Protein AF-0000000079570919 (afdb_homodimer)

Solvent-accessible surface area (backbone atoms only — not comparable to full-atom values): 12410 Å² total; per-residue (Å²): 129,81,78,69,50,45,9,72,63,74,48,40,74,28,79,67,77,72,88,75,75,82,78,70,52,37,61,41,74,66,34,46,48,50,53,49,41,56,60,46,62,18,50,59,82,63,83,79,47,80,59,24,27,64,39,50,44,69,60,53,51,53,50,50,51,39,50,34,53,27,50,54,31,41,52,54,39,49,50,38,51,75,67,62,49,54,42,70,56,49,44,57,41,46,51,49,32,48,53,32,52,55,59,48,52,56,69,72,54,60,127,131,79,79,70,50,45,9,73,64,75,50,41,74,28,81,68,78,72,89,75,79,82,79,69,54,37,64,42,72,65,36,46,47,50,52,49,42,57,60,47,60,17,49,59,83,63,82,78,47,78,60,27,26,65,39,51,43,70,58,54,50,52,51,50,53,39,52,34,52,27,50,54,31,42,52,53,40,49,49,38,52,74,67,62,50,54,44,70,56,49,44,56,41,45,50,49,30,47,52,32,52,55,60,48,52,58,67,69,55,58,128

Organism: NCBI:txid1891644

Structure (mmCIF, N/CA/C/O backbone):
data_AF-0000000079570919-model_v1
#
loop_
_entity.id
_entity.type
_entity.pdbx_description
1 polymer 'Uncharacterized protein'
#
loop_
_atom_site.group_PDB
_atom_site.id
_atom_site.type_symbol
_atom_site.label_atom_id
_atom_site.label_alt_id
_atom_site.label_comp_id
_atom_site.label_asym_id
_atom_site.label_entity_id
_atom_site.label_seq_id
_atom_site.pdbx_PDB_ins_code
_atom_site.Cartn_x
_atom_site.Cartn_y
_atom_site.Cartn_z
_atom_site.occupancy
_atom_site.B_iso_or_equiv
_atom_site.auth_seq_id
_atom_site.auth_comp_id
_atom_site.auth_asym_id
_atom_site.auth_atom_id
_atom_site.pdbx_PDB_model_num
ATOM 1 N N . MET A 1 1 ? -23.625 -18.203 6.488 1 37.81 1 MET A N 1
ATOM 2 C CA . MET A 1 1 ? -22.391 -17.969 7.238 1 37.81 1 MET A CA 1
ATOM 3 C C . MET A 1 1 ? -22.109 -16.484 7.363 1 37.81 1 MET A C 1
ATOM 5 O O . MET A 1 1 ? -21.969 -15.781 6.359 1 37.81 1 MET A O 1
ATOM 9 N N . SER A 1 2 ? -22.562 -15.758 8.398 1 46.53 2 SER A N 1
ATOM 10 C CA . SER A 1 2 ? -22.484 -14.312 8.57 1 46.53 2 SER A CA 1
ATOM 11 C C . SER A 1 2 ? -21.047 -13.812 8.383 1 46.53 2 SER A C 1
ATOM 13 O O . SER A 1 2 ? -20.094 -14.477 8.781 1 46.53 2 SER A O 1
ATOM 15 N N . ALA A 1 3 ? -20.828 -13.078 7.48 1 53.97 3 ALA A N 1
ATOM 16 C CA . ALA A 1 3 ? -19.516 -12.531 7.145 1 53.97 3 ALA A CA 1
ATOM 17 C C . ALA A 1 3 ? -18.766 -12.078 8.398 1 53.97 3 ALA A C 1
ATOM 19 O O . ALA A 1 3 ? -19.344 -11.43 9.273 1 53.97 3 ALA A O 1
ATOM 20 N N . GLN A 1 4 ? -17.812 -12.789 8.977 1 56.66 4 GLN A N 1
ATOM 21 C CA . GLN A 1 4 ? -17.016 -12.469 10.156 1 56.66 4 GLN A CA 1
ATOM 22 C C . GLN A 1 4 ? -16.5 -11.031 10.102 1 56.66 4 GLN A C 1
ATOM 24 O O . GLN A 1 4 ? -15.914 -10.617 9.094 1 56.66 4 GLN A O 1
ATOM 29 N N . PRO A 1 5 ? -16.922 -10.18 10.945 1 64.69 5 PRO A N 1
ATOM 30 C CA . PRO A 1 5 ? -16.531 -8.766 10.898 1 64.69 5 PRO A CA 1
ATOM 31 C C . PRO A 1 5 ? -15.023 -8.57 10.898 1 64.69 5 PRO A C 1
ATOM 33 O O . PRO A 1 5 ? -14.289 -9.391 11.453 1 64.69 5 PRO A O 1
ATOM 36 N N . ARG A 1 6 ? -14.43 -7.77 10.117 1 66.44 6 ARG A N 1
ATOM 37 C CA . ARG A 1 6 ? -13.016 -7.41 10.047 1 66.44 6 ARG A CA 1
ATOM 38 C C . ARG A 1 6 ? -12.75 -6.078 10.734 1 66.44 6 ARG A C 1
ATOM 40 O O . ARG A 1 6 ? -13.617 -5.207 10.773 1 66.44 6 ARG A O 1
ATOM 47 N N . CYS A 1 7 ? -11.594 -6.066 11.492 1 73.12 7 CYS A N 1
ATOM 48 C CA . CYS A 1 7 ? -11.172 -4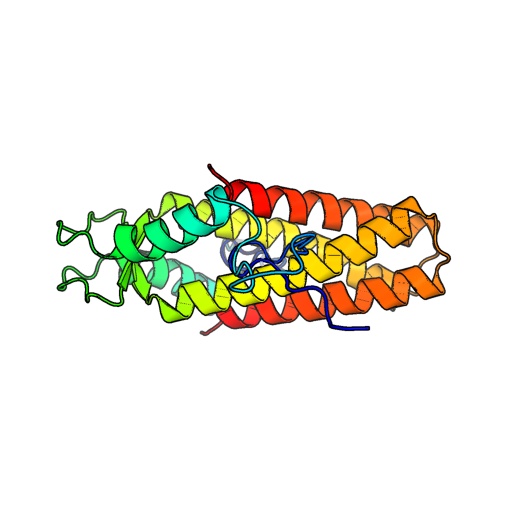.867 12.203 1 73.12 7 CYS A CA 1
ATOM 49 C C . CYS A 1 7 ? -11.18 -3.656 11.281 1 73.12 7 CYS A C 1
ATOM 51 O O . CYS A 1 7 ? -10.578 -3.689 10.203 1 73.12 7 CYS A O 1
ATOM 53 N N . LEU A 1 8 ? -11.875 -2.557 11.828 1 68 8 LEU A N 1
ATOM 54 C CA . LEU A 1 8 ? -11.984 -1.349 11.016 1 68 8 LEU A CA 1
ATOM 55 C C . LEU A 1 8 ? -10.617 -0.693 10.836 1 68 8 LEU A C 1
ATOM 57 O O . LEU A 1 8 ? -10.422 0.096 9.906 1 68 8 LEU A O 1
ATOM 61 N N . TRP A 1 9 ? -9.742 -0.97 11.742 1 64.25 9 TRP A N 1
ATOM 62 C CA . TRP A 1 9 ? -8.414 -0.368 11.695 1 64.25 9 TRP A CA 1
ATOM 63 C C . TRP A 1 9 ? -7.449 -1.241 10.898 1 64.25 9 TRP A C 1
ATOM 65 O O . TRP A 1 9 ? -6.855 -0.785 9.914 1 64.25 9 TRP A O 1
ATOM 75 N N . CYS A 1 10 ? -7.25 -2.531 11.195 1 63.78 10 CYS A N 1
ATOM 76 C CA . CYS A 1 10 ? -6.203 -3.348 10.602 1 63.78 10 CYS A CA 1
ATOM 77 C C . CYS A 1 10 ? -6.793 -4.395 9.664 1 63.78 10 CYS A C 1
ATOM 79 O O . CYS A 1 10 ? -6.059 -5.191 9.078 1 63.78 10 CYS A O 1
ATOM 81 N N . SER A 1 11 ? -8.062 -4.539 9.57 1 63.56 11 SER A N 1
ATOM 82 C CA . SER A 1 11 ? -8.828 -5.395 8.664 1 63.56 11 SER A CA 1
ATOM 83 C C . SER A 1 11 ? -8.633 -6.867 9 1 63.56 11 SER A C 1
ATOM 85 O O . SER A 1 11 ? -8.906 -7.742 8.172 1 63.56 11 SER A O 1
ATOM 87 N N . ARG A 1 12 ? -8.07 -7.086 10.055 1 64.62 12 ARG A N 1
ATOM 88 C CA . ARG A 1 12 ? -8.023 -8.477 10.484 1 64.62 12 ARG A CA 1
ATOM 89 C C . ARG A 1 12 ? -9.414 -8.992 10.844 1 64.62 12 ARG A C 1
ATOM 91 O O . ARG A 1 12 ? -10.273 -8.219 11.266 1 64.62 12 ARG A O 1
ATOM 98 N N . GLN A 1 13 ? -9.469 -10.289 10.617 1 68.56 13 GLN A N 1
ATOM 99 C CA . GLN A 1 13 ? -10.734 -10.891 11.023 1 68.56 13 GLN A CA 1
ATOM 100 C C . GLN A 1 13 ? -10.953 -10.758 12.531 1 68.56 13 GLN A C 1
ATOM 102 O O . GLN A 1 13 ? -10.039 -11.008 13.32 1 68.56 13 GLN A O 1
ATOM 107 N N . ILE A 1 14 ? -12.102 -10.047 12.812 1 68.75 14 ILE A N 1
ATOM 108 C CA . ILE A 1 14 ? -12.492 -9.977 14.219 1 68.75 14 ILE A CA 1
ATOM 109 C C . ILE A 1 14 ? -13.125 -11.297 14.648 1 68.75 14 ILE A C 1
ATOM 111 O O . ILE A 1 14 ? -14.164 -11.703 14.117 1 68.75 14 ILE A O 1
ATOM 115 N N . LEU A 1 15 ? -12.367 -12.156 15.25 1 61.69 15 LEU A N 1
ATOM 116 C CA . LEU A 1 15 ? -12.906 -13.414 15.766 1 61.69 15 LEU A CA 1
ATOM 117 C C . LEU A 1 15 ? -13.883 -13.164 16.906 1 61.69 15 LEU A C 1
ATOM 119 O O . LEU A 1 15 ? -13.516 -12.562 17.922 1 61.69 15 LEU A O 1
ATOM 123 N N . ASN A 1 16 ? -14.938 -12.617 16.562 1 56.22 16 ASN A N 1
ATOM 124 C CA . ASN A 1 16 ? -15.914 -12.336 17.609 1 56.22 16 ASN A CA 1
ATOM 125 C C . ASN A 1 16 ? -16.5 -13.625 18.188 1 56.22 16 ASN A C 1
ATOM 127 O O . ASN A 1 16 ? -17.078 -14.43 17.453 1 56.22 16 ASN A O 1
ATOM 131 N N . ASP A 1 17 ? -15.844 -14.195 19.156 1 50.97 17 ASP A N 1
ATOM 132 C CA . ASP A 1 17 ? -16.625 -15.227 19.812 1 50.97 17 ASP A CA 1
ATOM 133 C C . ASP A 1 17 ? -17.891 -14.641 20.453 1 50.97 17 ASP A C 1
ATOM 135 O O . ASP A 1 17 ? -18.734 -15.383 20.969 1 50.97 17 ASP A O 1
ATOM 139 N N . SER A 1 18 ? -17.922 -13.344 20.875 1 50.28 18 SER A N 1
ATOM 140 C CA . SER A 1 18 ? -19 -13.086 21.812 1 50.28 18 SER A CA 1
ATOM 141 C C . SER A 1 18 ? -20.312 -12.797 21.094 1 50.28 18 SER A C 1
ATOM 143 O O . SER A 1 18 ? -20.344 -12.055 20.109 1 50.28 18 SER A O 1
ATOM 145 N N . THR A 1 19 ? -21.25 -13.797 21.078 1 52.56 19 THR A N 1
ATOM 146 C CA . THR A 1 19 ? -22.641 -13.875 20.703 1 52.56 19 THR A CA 1
ATOM 147 C C . THR A 1 19 ? -23.391 -12.602 21.078 1 52.56 19 THR A C 1
ATOM 149 O O . THR A 1 19 ? -24.453 -12.305 20.531 1 52.56 19 THR A O 1
ATOM 152 N N . LEU A 1 20 ? -23.219 -11.961 22.188 1 49.69 20 LEU A N 1
ATOM 153 C CA . LEU A 1 20 ? -24.031 -10.953 22.859 1 49.69 20 LEU A CA 1
ATOM 154 C C . LEU A 1 20 ? -23.312 -9.609 22.875 1 49.69 20 LEU A C 1
ATOM 156 O O . LEU A 1 20 ? -22.109 -9.547 23.125 1 49.69 20 LEU A O 1
ATOM 160 N N . GLY A 1 21 ? -23.859 -8.547 22.25 1 54.97 21 GLY A N 1
ATOM 161 C CA . GLY A 1 21 ? -23.609 -7.125 22.391 1 54.97 21 GLY A CA 1
ATOM 162 C C . GLY A 1 21 ? -23.125 -6.469 21.109 1 54.97 21 GLY A C 1
ATOM 163 O O . GLY A 1 21 ? -23.188 -7.07 20.047 1 54.97 21 GLY A O 1
ATOM 164 N N . ARG A 1 22 ? -22.609 -5.293 21.125 1 58.62 22 ARG A N 1
ATOM 165 C CA . ARG A 1 22 ? -22.25 -4.375 20.047 1 58.62 22 ARG A CA 1
ATOM 166 C C . ARG A 1 22 ? -21.078 -4.922 19.234 1 58.62 22 ARG A C 1
ATOM 168 O O . ARG A 1 22 ? -20.109 -5.434 19.781 1 58.62 22 ARG A O 1
ATOM 175 N N . ARG A 1 23 ? -21.25 -5.328 18.031 1 61.97 23 ARG A N 1
ATOM 176 C CA . ARG A 1 23 ? -20.266 -5.82 17.078 1 61.97 23 ARG A CA 1
ATOM 177 C C . ARG A 1 23 ? -18.953 -5.047 17.188 1 61.97 23 ARG A C 1
ATOM 179 O O . ARG A 1 23 ? -18.938 -3.82 17.062 1 61.97 23 ARG A O 1
ATOM 186 N N . ARG A 1 24 ? -17.891 -5.754 17.703 1 68.69 24 ARG A N 1
ATOM 187 C CA . ARG A 1 24 ? -16.562 -5.152 17.828 1 68.69 24 ARG A CA 1
ATOM 188 C C . ARG A 1 24 ? -16.062 -4.645 16.484 1 68.69 24 ARG A C 1
ATOM 190 O O . ARG A 1 24 ? -16.125 -5.355 15.484 1 68.69 24 ARG A O 1
ATOM 197 N N . ARG A 1 25 ? -15.836 -3.307 16.375 1 72.69 25 ARG A N 1
ATOM 198 C CA . ARG A 1 25 ? -15.398 -2.672 15.133 1 72.69 25 ARG A CA 1
ATOM 199 C C . ARG A 1 25 ? -13.891 -2.816 14.953 1 72.69 25 ARG A C 1
ATOM 201 O O . ARG A 1 25 ? -13.375 -2.674 13.836 1 72.69 25 ARG A O 1
ATOM 208 N N . TYR A 1 26 ? -13.336 -3.078 16.078 1 77.44 26 TYR A N 1
ATOM 209 C CA . TYR A 1 26 ? -11.883 -3.193 16.047 1 77.44 26 TYR A CA 1
ATOM 210 C C . TYR A 1 26 ? -11.43 -4.531 16.625 1 77.44 26 TYR A C 1
ATOM 212 O O . TYR A 1 26 ? -12.102 -5.109 17.469 1 77.44 26 TYR A O 1
ATOM 220 N N . CYS A 1 27 ? -10.445 -5.074 16.078 1 71.62 27 CYS A N 1
ATOM 221 C CA . CYS A 1 27 ? -9.992 -6.402 16.469 1 71.62 27 CYS A CA 1
ATOM 222 C C . CYS A 1 27 ? -9.359 -6.367 17.859 1 71.62 27 CYS A C 1
ATOM 224 O O . CYS A 1 27 ? -9.266 -7.395 18.531 1 71.62 27 CYS A O 1
ATOM 226 N N . SER A 1 28 ? -8.711 -5.25 18.234 1 70.38 28 SER A N 1
ATOM 227 C CA . SER A 1 28 ? -8.055 -5.078 19.531 1 70.38 28 SER A CA 1
ATOM 228 C C . SER A 1 28 ? -8.156 -3.637 20.016 1 70.38 28 SER A C 1
ATOM 230 O O . SER A 1 28 ? -8.539 -2.746 19.25 1 70.38 28 SER A O 1
ATOM 232 N N . GLN A 1 29 ? -7.895 -3.545 21.344 1 66.12 29 GLN A N 1
ATOM 233 C CA . GLN A 1 29 ? -7.816 -2.211 21.938 1 66.12 29 GLN A CA 1
ATOM 234 C C . GLN A 1 29 ? -6.754 -1.365 21.234 1 66.12 29 GLN A C 1
ATOM 236 O O . GLN A 1 29 ? -6.914 -0.15 21.094 1 66.12 29 GLN A O 1
ATOM 241 N N . ALA A 1 30 ? -5.707 -1.988 20.766 1 60.88 30 ALA A N 1
ATOM 242 C CA . ALA A 1 30 ? -4.684 -1.273 20 1 60.88 30 ALA A CA 1
ATOM 243 C C . ALA A 1 30 ? -5.266 -0.674 18.719 1 60.88 30 ALA A C 1
ATOM 245 O O . ALA A 1 30 ? -5.012 0.489 18.406 1 60.88 30 ALA A O 1
ATOM 246 N N . CYS A 1 31 ? -6.066 -1.437 18.031 1 68.06 31 CYS A N 1
ATOM 247 C CA . CYS A 1 31 ? -6.688 -0.95 16.812 1 68.06 31 CYS A CA 1
ATOM 248 C C . CYS A 1 31 ? -7.648 0.196 17.109 1 68.06 31 CYS A C 1
ATOM 250 O O . CYS A 1 31 ? -7.707 1.172 16.359 1 68.06 31 CYS A O 1
ATOM 252 N N . ARG A 1 32 ? -8.398 0.129 18.172 1 69.06 32 ARG A N 1
ATOM 253 C CA . ARG A 1 32 ? -9.281 1.21 18.594 1 69.06 32 ARG A CA 1
ATOM 254 C C . ARG A 1 32 ? -8.492 2.463 18.953 1 69.06 32 ARG A C 1
ATOM 256 O O . ARG A 1 32 ? -8.852 3.57 18.547 1 69.06 32 ARG A O 1
ATOM 263 N N . GLN A 1 33 ? -7.438 2.385 19.641 1 62.25 33 GLN A N 1
ATOM 264 C CA . GLN A 1 33 ? -6.578 3.488 20.047 1 62.25 33 GLN A CA 1
ATOM 265 C C . GLN A 1 33 ? -5.887 4.129 18.844 1 62.25 33 GLN A C 1
ATOM 267 O O . GLN A 1 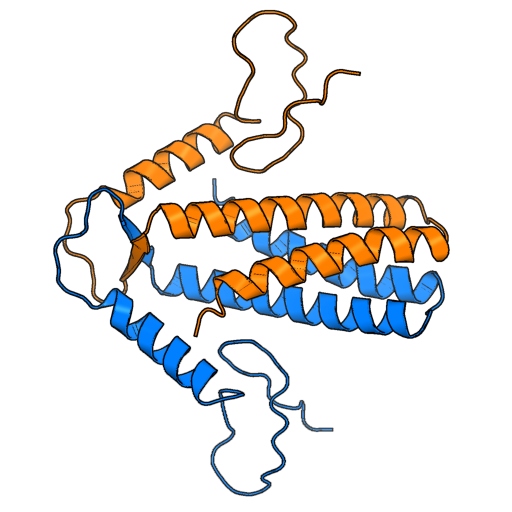33 ? -5.824 5.355 18.75 1 62.25 33 GLN A O 1
ATOM 272 N N . ARG A 1 34 ? -5.473 3.332 18.047 1 60.34 34 ARG A N 1
ATOM 273 C CA . ARG A 1 34 ? -4.852 3.842 16.828 1 60.34 34 ARG A CA 1
ATOM 274 C C . ARG A 1 34 ? -5.848 4.637 15.992 1 60.34 34 ARG A C 1
ATOM 276 O O . ARG A 1 34 ? -5.508 5.68 15.438 1 60.34 34 ARG A O 1
ATOM 283 N N . ALA A 1 35 ? -7.031 4.047 15.953 1 63.78 35 ALA A N 1
ATOM 284 C CA . ALA A 1 35 ? -8.094 4.75 15.234 1 63.78 35 ALA A CA 1
ATOM 285 C C . ALA A 1 35 ? -8.406 6.09 15.891 1 63.78 35 ALA A C 1
ATOM 287 O O . ALA A 1 35 ? -8.586 7.098 15.203 1 63.78 35 ALA A O 1
ATOM 288 N N . TYR A 1 36 ? -8.438 6.09 17.156 1 59.16 36 TYR A N 1
ATOM 289 C CA . TYR A 1 36 ? -8.672 7.289 17.953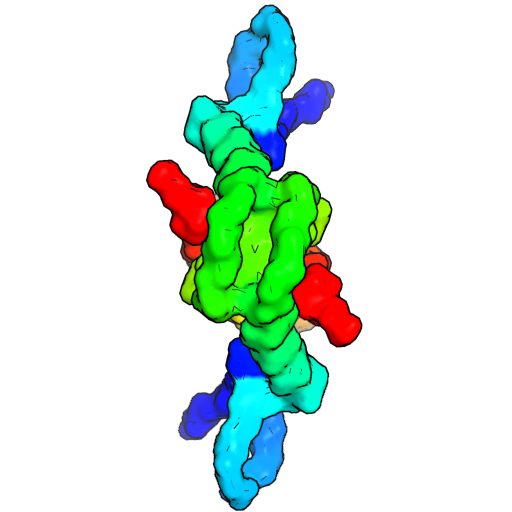 1 59.16 36 TYR A CA 1
ATOM 290 C C . TYR A 1 36 ? -7.535 8.289 17.781 1 59.16 36 TYR A C 1
ATOM 292 O O . TYR A 1 36 ? -7.773 9.477 17.562 1 59.16 36 TYR A O 1
ATOM 300 N N . GLU A 1 37 ? -6.289 7.859 17.953 1 57 37 GLU A N 1
ATOM 301 C CA . GLU A 1 37 ? -5.098 8.695 17.828 1 57 37 GLU A CA 1
ATOM 302 C C . GLU A 1 37 ? -5.023 9.359 16.469 1 57 37 GLU A C 1
ATOM 304 O O . GLU A 1 37 ? -4.637 10.531 16.344 1 57 37 GLU A O 1
ATOM 309 N N . LYS A 1 38 ? -5.25 8.594 15.516 1 55.25 38 LYS A N 1
ATOM 310 C CA . LYS A 1 38 ? -5.297 9.156 14.172 1 55.25 38 LYS A CA 1
ATOM 311 C C . LYS A 1 38 ? -6.262 10.336 14.109 1 55.25 38 LYS A C 1
ATOM 313 O O . LYS A 1 38 ? -5.945 11.375 13.516 1 55.25 38 LYS A O 1
ATOM 318 N N . ARG A 1 39 ? -7.379 10.055 14.656 1 52.75 39 ARG A N 1
ATOM 319 C CA . ARG A 1 39 ? -8.367 11.133 14.688 1 52.75 39 ARG A CA 1
ATOM 320 C C . ARG A 1 39 ? -7.84 12.328 15.477 1 52.75 39 ARG A C 1
ATOM 322 O O . ARG A 1 39 ? -8.047 13.477 15.086 1 52.75 39 ARG A O 1
ATOM 329 N N . HIS A 1 40 ? -7.129 12.047 16.609 1 51.44 40 HIS A N 1
ATOM 330 C CA . HIS A 1 40 ? -6.707 13.125 17.5 1 51.44 40 HIS A CA 1
ATOM 331 C C . HIS A 1 40 ? -5.336 13.656 17.094 1 51.44 40 HIS A C 1
ATOM 333 O O . HIS A 1 40 ? -5.004 14.812 17.375 1 51.44 40 HIS A O 1
ATOM 339 N N . GLN A 1 41 ? -4.359 12.805 16.797 1 51.03 41 GLN A N 1
ATOM 340 C CA . GLN A 1 41 ? -3.096 13.375 16.344 1 51.03 41 GLN A CA 1
ATOM 341 C C . GLN A 1 41 ? -3.328 14.5 15.352 1 51.03 41 GLN A C 1
ATOM 343 O O . GLN A 1 41 ? -2.566 15.469 15.312 1 51.03 41 GLN A O 1
ATOM 348 N N . GLN A 1 42 ? -4.293 14.406 14.492 1 49.03 42 GLN A N 1
ATOM 349 C CA . GLN A 1 42 ? -4.559 15.453 13.516 1 49.03 42 GLN A CA 1
ATOM 350 C C . GLN A 1 42 ? -5.074 16.719 14.188 1 49.03 42 GLN A C 1
ATOM 352 O O . GLN A 1 42 ? -4.949 17.828 13.641 1 49.03 42 GLN A O 1
ATOM 357 N N . SER A 1 43 ? -5.645 16.594 15.391 1 46.81 43 SER A N 1
ATOM 358 C CA . SER A 1 43 ? -6.258 17.781 15.953 1 46.81 43 SER A CA 1
ATOM 359 C C . SER A 1 43 ? -5.215 18.672 16.625 1 46.81 43 SER A C 1
ATOM 361 O O . SER A 1 43 ? -5.562 19.656 17.281 1 46.81 43 SER A O 1
ATOM 363 N N . GLY A 1 44 ? -3.961 18.297 16.703 1 45.34 44 GLY A N 1
ATOM 364 C CA . GLY A 1 44 ? -3.189 19.234 17.5 1 45.34 44 GLY A CA 1
ATOM 365 C C . GLY A 1 44 ? -3 20.578 16.812 1 45.34 44 GLY A C 1
ATOM 366 O O . GLY A 1 44 ? -2.752 20.641 15.602 1 45.34 44 GLY A O 1
ATOM 367 N N . SER A 1 45 ? -3.672 21.562 17.234 1 49.06 45 SER A N 1
ATOM 368 C CA . SER A 1 45 ? -3.646 23 17 1 49.06 45 SER A CA 1
ATOM 369 C C . SER A 1 45 ? -2.227 23.5 16.734 1 49.06 45 SER A C 1
ATOM 371 O O . SER A 1 45 ? -1.995 24.703 16.609 1 49.06 45 SER A O 1
ATOM 373 N N . GLY A 1 46 ? -1.16 22.75 17.094 1 51.84 46 GLY A N 1
ATOM 374 C CA . GLY A 1 46 ? 0.133 23.422 17.125 1 51.84 46 GLY A CA 1
ATOM 375 C C . GLY A 1 46 ? 0.685 23.719 15.75 1 51.84 46 GLY A C 1
ATOM 376 O O . GLY A 1 46 ? 0.109 23.312 14.734 1 51.84 46 GLY A O 1
ATOM 377 N N . ALA A 1 47 ? 1.567 24.594 15.664 1 59.59 47 ALA A N 1
ATOM 378 C CA . ALA A 1 47 ? 2.346 25.094 14.539 1 59.59 47 ALA A CA 1
ATOM 379 C C . ALA A 1 47 ? 2.895 23.953 13.695 1 59.59 47 ALA A C 1
ATOM 381 O O . ALA A 1 47 ? 3.473 23 14.227 1 59.59 47 ALA A O 1
ATOM 382 N N . VAL A 1 48 ? 2.35 23.781 12.562 1 65.12 48 VAL A N 1
ATOM 383 C CA . VAL A 1 48 ? 2.836 22.812 11.578 1 65.12 48 VAL A CA 1
ATOM 384 C C . VAL A 1 48 ? 4.301 23.109 11.25 1 65.12 48 VAL A C 1
ATOM 386 O O . VAL A 1 48 ? 4.664 24.25 10.961 1 65.12 48 VAL A O 1
ATOM 389 N N . SER A 1 49 ? 5.062 22.234 11.703 1 72.12 49 SER A N 1
ATOM 390 C CA . SER A 1 49 ? 6.488 22.312 11.383 1 72.12 49 SER A CA 1
ATOM 391 C C . SER A 1 49 ? 6.727 22.25 9.883 1 72.12 49 SER A C 1
ATOM 393 O O . SER A 1 49 ? 5.918 21.688 9.141 1 72.12 49 SER A O 1
ATOM 395 N N . PRO A 1 50 ? 7.758 22.844 9.43 1 73.12 50 PRO A N 1
ATOM 396 C CA . PRO A 1 50 ? 8.109 22.781 8.016 1 73.12 50 PRO A CA 1
ATOM 397 C C . PRO A 1 50 ? 8.32 21.344 7.527 1 73.12 50 PRO A C 1
ATOM 399 O O . PRO A 1 50 ? 8.219 21.078 6.328 1 73.12 50 PRO A O 1
ATOM 402 N N . ASP A 1 51 ? 8.539 20.391 8.484 1 76.81 51 ASP A N 1
ATOM 403 C CA . ASP A 1 51 ? 8.797 19 8.109 1 76.81 51 ASP A CA 1
ATOM 404 C C . ASP A 1 51 ? 7.508 18.172 8.164 1 76.81 51 ASP A C 1
ATOM 406 O O . ASP A 1 51 ? 7.543 16.953 8.008 1 76.81 51 ASP A O 1
ATOM 410 N N . ASP A 1 52 ? 6.488 18.953 8.359 1 74.56 52 ASP A N 1
ATOM 411 C CA . ASP A 1 52 ? 5.211 18.25 8.438 1 74.56 52 ASP A CA 1
ATOM 412 C C . ASP A 1 52 ? 4.465 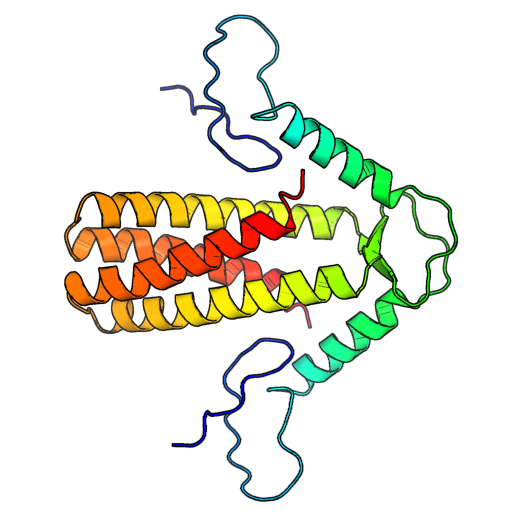18.328 7.105 1 74.56 52 ASP A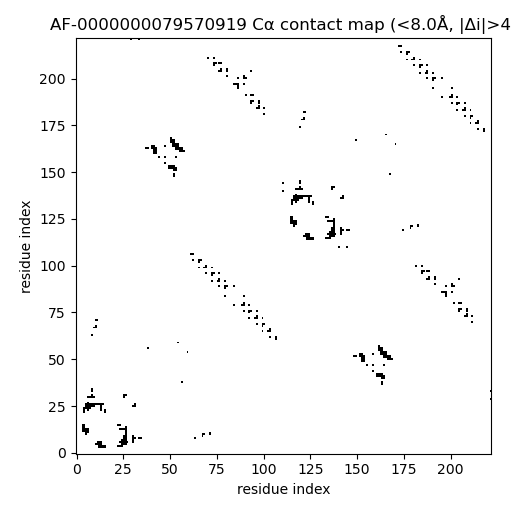 C 1
ATOM 414 O O . ASP A 1 52 ? 4.688 19.25 6.316 1 74.56 52 ASP A O 1
ATOM 418 N N . VAL A 1 53 ? 3.629 17.328 6.871 1 74.31 53 VAL A N 1
ATOM 419 C CA . VAL A 1 53 ? 2.707 17.297 5.742 1 74.31 53 VAL A CA 1
ATOM 420 C C . VAL A 1 53 ? 1.27 17.203 6.254 1 74.31 53 VAL A C 1
ATOM 422 O O . VAL A 1 53 ? 0.97 16.422 7.16 1 74.31 53 VAL A O 1
ATOM 425 N N . VAL A 1 54 ? 0.492 18.094 5.742 1 73.75 54 VAL A N 1
ATOM 426 C CA . VAL A 1 54 ? -0.92 18.078 6.109 1 73.75 54 VAL A CA 1
ATOM 427 C C . VAL A 1 54 ? -1.719 17.297 5.074 1 73.75 54 VAL A C 1
ATOM 429 O O . VAL A 1 54 ? -1.603 17.531 3.873 1 73.75 54 VAL A O 1
ATOM 432 N N . VAL A 1 55 ? -2.391 16.266 5.559 1 75.31 55 VAL A N 1
ATOM 433 C CA . VAL A 1 55 ? -3.256 15.469 4.699 1 75.31 55 VAL A CA 1
ATOM 434 C C . VAL A 1 55 ? -4.691 15.516 5.219 1 75.31 55 VAL A C 1
ATOM 436 O O . VAL A 1 55 ? -4.914 15.633 6.426 1 75.31 55 VAL A O 1
ATOM 439 N N . ARG A 1 56 ? -5.57 15.555 4.309 1 74.81 56 ARG A N 1
ATOM 440 C CA . ARG A 1 56 ? -6.961 15.469 4.734 1 74.81 56 ARG A CA 1
ATOM 441 C C . ARG A 1 56 ? -7.27 14.102 5.328 1 74.81 56 ARG A C 1
ATOM 443 O O . ARG A 1 56 ? -6.789 13.078 4.832 1 74.81 56 ARG A O 1
ATOM 450 N N . ARG A 1 57 ? -8 14.086 6.277 1 75.12 57 ARG A N 1
ATOM 451 C CA . ARG A 1 57 ? -8.383 12.844 6.949 1 75.12 57 ARG A CA 1
ATOM 452 C C . ARG A 1 57 ? -9.016 11.859 5.969 1 75.12 57 ARG A C 1
ATOM 454 O O . ARG A 1 57 ? -8.703 10.672 5.996 1 75.12 57 ARG A O 1
ATOM 461 N N . VAL A 1 58 ? -9.883 12.219 5.066 1 77.75 58 VAL A N 1
ATOM 462 C CA . VAL A 1 58 ? -10.602 11.367 4.125 1 77.75 58 VAL A CA 1
ATOM 463 C C . VAL A 1 58 ? -9.602 10.68 3.189 1 77.75 58 VAL A C 1
ATOM 465 O O . VAL A 1 58 ? -9.82 9.547 2.768 1 77.75 58 VAL A O 1
ATOM 468 N N . GLU A 1 59 ? -8.477 11.328 2.859 1 78.25 59 GLU A N 1
ATOM 469 C CA . GLU A 1 59 ? -7.438 10.75 2.008 1 78.25 59 GLU A CA 1
ATOM 470 C C . GLU A 1 59 ? -6.711 9.609 2.719 1 78.25 59 GLU A C 1
ATOM 472 O O . GLU A 1 59 ? -6.43 8.578 2.115 1 78.25 59 GLU A O 1
ATOM 477 N N . LEU A 1 60 ? -6.473 9.922 3.98 1 75.81 60 LEU A N 1
ATOM 478 C CA . LEU A 1 60 ? -5.812 8.891 4.777 1 75.81 60 LEU A CA 1
ATOM 479 C C . LEU A 1 60 ? -6.727 7.691 4.977 1 75.81 60 LEU A C 1
ATOM 481 O O . LEU A 1 60 ? -6.277 6.543 4.91 1 75.81 60 LEU A O 1
ATOM 485 N N . GLU A 1 61 ? -7.984 7.926 5.16 1 75.75 61 GLU A N 1
ATOM 486 C CA . GLU A 1 61 ? -8.969 6.855 5.297 1 75.75 61 GLU A CA 1
ATOM 487 C C . GLU A 1 61 ? -9.078 6.039 4.012 1 75.75 61 GLU A C 1
ATOM 489 O O . GLU A 1 61 ? -9.141 4.809 4.051 1 75.75 61 GLU A O 1
ATOM 494 N N . SER A 1 62 ? -9.078 6.688 2.887 1 81.69 62 SER A N 1
ATOM 495 C CA . SER A 1 62 ? -9.125 6.02 1.592 1 81.69 62 SER A CA 1
ATOM 496 C C . SER A 1 62 ? -7.895 5.137 1.384 1 81.69 62 SER A C 1
ATOM 498 O O . SER A 1 62 ? -8.016 4.004 0.911 1 81.69 62 SER A O 1
ATOM 500 N N . LEU A 1 63 ? -6.723 5.629 1.743 1 80.56 63 LEU A N 1
ATOM 501 C CA . LEU A 1 63 ? -5.492 4.852 1.651 1 80.56 63 LEU A CA 1
ATOM 502 C C . LEU A 1 63 ? -5.555 3.627 2.557 1 80.56 63 LEU A C 1
ATOM 504 O O . LEU A 1 63 ? -5.184 2.525 2.145 1 80.56 63 LEU A O 1
ATOM 508 N N . GLN A 1 64 ? -6.051 3.838 3.758 1 80 64 GLN A N 1
ATOM 509 C CA . GLN A 1 64 ? -6.168 2.744 4.719 1 80 64 GLN A CA 1
ATOM 510 C C . GLN A 1 64 ? -7.102 1.654 4.199 1 80 64 GLN A C 1
ATOM 512 O O . GLN A 1 64 ? -6.801 0.465 4.316 1 80 64 GLN A O 1
ATOM 517 N N . ASP A 1 65 ? -8.164 2.033 3.629 1 81.19 65 ASP A N 1
ATOM 518 C CA . ASP A 1 65 ? -9.117 1.086 3.066 1 81.19 65 ASP A CA 1
ATOM 519 C C . ASP A 1 65 ? -8.477 0.251 1.959 1 81.19 65 ASP A C 1
ATOM 521 O O . ASP A 1 65 ? -8.633 -0.972 1.929 1 81.19 65 ASP A O 1
ATOM 525 N N . ARG A 1 66 ? -7.762 0.876 1.107 1 85.88 66 ARG A N 1
ATOM 526 C CA . ARG A 1 66 ? -7.141 0.178 -0.013 1 85.88 66 ARG A CA 1
ATOM 527 C C . ARG A 1 66 ? -6.02 -0.739 0.467 1 85.88 66 ARG A C 1
ATOM 529 O O . ARG A 1 66 ? -5.836 -1.834 -0.069 1 85.88 66 ARG A O 1
ATOM 536 N N . LEU A 1 67 ? -5.305 -0.281 1.485 1 84.31 67 LEU A N 1
ATOM 537 C CA . LEU A 1 67 ? -4.27 -1.125 2.072 1 84.31 67 LEU A CA 1
ATOM 538 C C . LEU A 1 67 ? -4.883 -2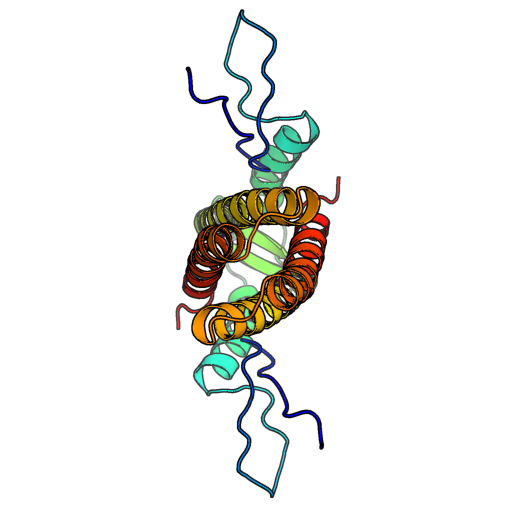.35 2.746 1 84.31 67 LEU A C 1
ATOM 540 O O . LEU A 1 67 ? -4.316 -3.441 2.693 1 84.31 67 LEU A O 1
ATOM 544 N N . TYR A 1 68 ? -6.023 -2.09 3.303 1 84.44 68 TYR A N 1
ATOM 545 C CA . TYR A 1 68 ? -6.742 -3.203 3.912 1 84.44 68 TYR A CA 1
ATOM 546 C C . TYR A 1 68 ? -7.113 -4.25 2.869 1 84.44 68 TYR A C 1
ATOM 548 O O . TYR A 1 68 ? -6.906 -5.449 3.084 1 84.44 68 TYR A O 1
ATOM 556 N N . VAL A 1 69 ? -7.684 -3.881 1.799 1 90.12 69 VAL A N 1
ATOM 557 C CA . VAL A 1 69 ? -8.078 -4.789 0.726 1 90.12 69 VAL A CA 1
ATOM 558 C C . VAL A 1 69 ? -6.855 -5.539 0.209 1 90.12 69 VAL A C 1
ATOM 560 O O . VAL A 1 69 ? -6.898 -6.758 0.027 1 90.12 69 VAL A O 1
ATOM 563 N N . LEU A 1 70 ? -5.777 -4.855 0.047 1 92.12 70 LEU A N 1
ATOM 564 C CA . LEU A 1 70 ? -4.543 -5.469 -0.428 1 92.12 70 LEU A CA 1
ATOM 565 C C . LEU A 1 70 ? -4.031 -6.504 0.569 1 92.12 70 LEU A C 1
ATOM 567 O O . LEU A 1 70 ? -3.676 -7.621 0.184 1 92.12 70 LEU A O 1
ATOM 571 N N . ARG A 1 71 ? -3.986 -6.195 1.824 1 90.38 71 ARG A N 1
ATOM 572 C CA . ARG A 1 71 ? -3.531 -7.117 2.861 1 90.38 71 ARG A CA 1
ATOM 573 C C . ARG A 1 71 ? -4.402 -8.367 2.902 1 90.38 71 ARG A C 1
ATOM 575 O O . ARG A 1 71 ? -3.889 -9.484 3.039 1 90.38 71 ARG A O 1
ATOM 582 N N . SER A 1 72 ? -5.645 -8.141 2.791 1 89.56 72 SER A N 1
ATOM 583 C CA . SER A 1 72 ? -6.57 -9.266 2.797 1 89.56 72 SER A CA 1
ATOM 584 C C . SER A 1 72 ? -6.309 -10.203 1.624 1 89.56 72 SER A C 1
ATOM 586 O O . SER A 1 72 ? -6.324 -11.422 1.784 1 89.56 72 SER A O 1
ATOM 588 N N . ALA A 1 73 ? -6.09 -9.672 0.475 1 94.94 73 ALA A N 1
ATOM 589 C CA . ALA A 1 73 ? -5.766 -10.469 -0.705 1 94.94 73 ALA A CA 1
ATOM 590 C C . ALA A 1 73 ? -4.434 -11.195 -0.527 1 94.94 73 ALA A C 1
ATOM 592 O O . ALA A 1 73 ? -4.305 -12.367 -0.903 1 94.94 73 ALA A O 1
ATOM 593 N N . VAL A 1 74 ? -3.479 -10.578 0.061 1 96.94 74 VAL A N 1
ATOM 594 C CA . VAL A 1 74 ? -2.156 -11.156 0.266 1 96.94 74 VAL A CA 1
ATOM 595 C C . VAL A 1 74 ? -2.24 -12.289 1.292 1 96.94 74 VAL A C 1
ATOM 597 O O . VAL A 1 74 ? -1.539 -13.297 1.176 1 96.94 74 VAL A O 1
ATOM 600 N N . GLU A 1 75 ? -3.07 -12.109 2.26 1 94.5 75 GLU A N 1
ATOM 601 C CA . GLU A 1 75 ? -3.277 -13.18 3.23 1 94.5 75 GLU A CA 1
ATOM 602 C C . GLU A 1 75 ? -3.785 -14.453 2.555 1 94.5 75 GLU A C 1
ATOM 604 O O . GLU A 1 75 ? -3.342 -15.555 2.881 1 94.5 75 GLU A O 1
ATOM 609 N N . VAL A 1 76 ? -4.715 -14.289 1.677 1 96.75 76 VAL A N 1
ATOM 610 C CA . VAL A 1 76 ? -5.242 -15.43 0.925 1 96.75 76 VAL A CA 1
ATOM 611 C C . VAL A 1 76 ? -4.133 -16.047 0.079 1 96.75 76 VAL A C 1
ATOM 613 O O . VAL A 1 76 ? -4.004 -17.266 0.015 1 96.75 76 VAL A O 1
ATOM 616 N N . LEU A 1 77 ? -3.334 -15.258 -0.577 1 98.25 77 LEU A N 1
ATOM 617 C CA . LEU A 1 77 ? -2.191 -15.734 -1.353 1 98.25 77 LEU A CA 1
ATOM 618 C C . LEU A 1 77 ? -1.223 -16.516 -0.471 1 98.25 77 LEU A C 1
ATOM 620 O O . LEU A 1 77 ? -0.728 -17.562 -0.87 1 98.25 77 LEU A O 1
ATOM 624 N N . GLU A 1 78 ? -0.939 -16.031 0.665 1 97.5 78 GLU A N 1
ATOM 625 C CA . GLU A 1 78 ? -0.039 -16.703 1.601 1 97.5 78 GLU A CA 1
ATOM 626 C C . GLU A 1 78 ? -0.562 -18.078 1.976 1 97.5 78 GLU A C 1
ATOM 628 O O . GLU A 1 78 ? 0.206 -19.047 2.037 1 97.5 78 GLU A O 1
ATOM 633 N N . ALA A 1 79 ? -1.796 -18.156 2.24 1 97.88 79 ALA A N 1
ATOM 634 C CA . ALA A 1 79 ? -2.404 -19.453 2.539 1 97.88 79 ALA A CA 1
ATOM 635 C C . ALA A 1 79 ? -2.23 -20.422 1.373 1 97.88 79 ALA A C 1
ATOM 637 O O . ALA A 1 79 ? -1.897 -21.594 1.576 1 97.88 79 ALA A O 1
ATOM 638 N N . ALA A 1 80 ? -2.5 -19.953 0.166 1 98.25 80 ALA A N 1
ATOM 639 C CA . ALA A 1 80 ? -2.354 -20.797 -1.019 1 98.25 80 ALA A CA 1
ATOM 640 C C . ALA A 1 80 ? -0.917 -21.297 -1.163 1 98.25 80 ALA A C 1
ATOM 642 O O . ALA A 1 80 ? -0.687 -22.438 -1.544 1 98.25 80 ALA A O 1
ATOM 643 N N . VAL A 1 81 ? 0.047 -20.453 -0.915 1 98.12 81 VAL A N 1
ATOM 644 C CA . VAL A 1 81 ? 1.46 -20.812 -0.975 1 98.12 81 VAL A CA 1
ATOM 645 C C . VAL A 1 81 ? 1.771 -21.859 0.097 1 98.12 81 VAL A C 1
ATOM 647 O O . VAL A 1 81 ? 2.412 -22.875 -0.184 1 98.12 81 VAL A O 1
ATOM 650 N N . THR A 1 82 ? 1.344 -21.578 1.313 1 97.44 82 THR A N 1
ATOM 651 C CA . THR A 1 82 ? 1.575 -22.469 2.443 1 97.44 82 THR A CA 1
ATOM 652 C C . THR A 1 82 ? 0.963 -23.844 2.184 1 97.44 82 THR A C 1
ATOM 654 O O . THR A 1 82 ? 1.57 -24.859 2.496 1 97.44 82 THR A O 1
ATOM 657 N N . ASP A 1 83 ? -0.198 -23.812 1.567 1 97.62 83 ASP A N 1
ATOM 658 C CA . ASP A 1 83 ? -0.937 -25.031 1.281 1 97.62 83 ASP A CA 1
ATOM 659 C C . ASP A 1 83 ? -0.396 -25.719 0.03 1 97.62 83 ASP A C 1
ATOM 661 O O . ASP A 1 83 ? -0.922 -26.75 -0.394 1 97.62 83 ASP A O 1
ATOM 665 N N . GLN A 1 84 ? 0.586 -25.125 -0.621 1 97.81 84 GLN A N 1
ATOM 666 C CA . GLN A 1 84 ? 1.178 -25.672 -1.843 1 97.81 84 GLN A CA 1
ATOM 667 C C . GLN A 1 84 ? 0.124 -25.844 -2.932 1 97.81 84 GLN A C 1
ATOM 669 O O . GLN A 1 84 ? 0.075 -26.875 -3.596 1 97.81 84 GLN A O 1
ATOM 674 N N . ALA A 1 85 ? -0.758 -24.906 -3.061 1 97.38 85 ALA A N 1
ATOM 675 C CA . ALA A 1 85 ? -1.811 -24.922 -4.074 1 97.38 85 ALA A CA 1
ATOM 676 C C . ALA A 1 85 ? -1.225 -25.109 -5.469 1 97.38 85 ALA A C 1
ATOM 678 O O . ALA A 1 85 ? -0.036 -24.859 -5.691 1 97.38 85 ALA A O 1
ATOM 679 N N . ASP A 1 86 ? -2.049 -25.562 -6.414 1 97.19 86 ASP A N 1
ATOM 680 C CA . ASP A 1 86 ? -1.59 -25.75 -7.785 1 97.19 86 ASP A CA 1
ATOM 681 C C . ASP A 1 86 ? -1.526 -24.422 -8.539 1 97.19 86 ASP A C 1
ATOM 683 O O . ASP A 1 86 ? -1.913 -23.391 -8 1 97.19 86 ASP A O 1
ATOM 687 N N . ALA A 1 87 ? -1.018 -24.469 -9.719 1 97.56 87 ALA A N 1
ATOM 688 C CA . ALA A 1 87 ? -0.75 -23.266 -10.492 1 97.56 87 ALA A CA 1
ATOM 689 C C . ALA A 1 87 ? -2.039 -22.5 -10.797 1 97.56 87 ALA A C 1
ATOM 691 O O . ALA A 1 87 ? -2.059 -21.266 -10.781 1 97.56 87 ALA A O 1
ATOM 692 N N . ALA A 1 88 ? -3.043 -23.234 -11.109 1 97.56 88 ALA A N 1
ATOM 693 C CA . ALA A 1 88 ? -4.305 -22.594 -11.445 1 97.56 88 ALA A CA 1
ATOM 694 C C . ALA A 1 88 ? -4.84 -21.781 -10.266 1 97.56 88 ALA A C 1
ATOM 696 O O . ALA A 1 88 ? -5.273 -20.641 -10.43 1 97.56 88 ALA A O 1
ATOM 697 N N . GLU A 1 89 ? -4.84 -22.312 -9.078 1 98.12 89 GLU A N 1
ATOM 698 C CA . GLU A 1 89 ? -5.285 -21.625 -7.871 1 98.12 89 GLU A CA 1
ATOM 699 C C . GLU A 1 89 ? -4.383 -20.438 -7.551 1 98.12 89 GLU A C 1
ATOM 701 O O . GLU A 1 89 ? -4.871 -19.344 -7.23 1 98.12 89 GLU A O 1
ATOM 706 N N . LEU A 1 90 ? -3.08 -20.656 -7.641 1 98.44 90 LEU A N 1
ATOM 707 C CA . LEU A 1 90 ? -2.133 -19.578 -7.387 1 98.44 90 LEU A CA 1
ATOM 708 C C . LEU A 1 90 ? -2.369 -18.406 -8.336 1 98.44 90 LEU A C 1
ATOM 710 O O . LEU A 1 90 ? -2.324 -17.25 -7.926 1 98.44 90 LEU A O 1
ATOM 714 N N . ARG A 1 91 ? -2.658 -18.672 -9.578 1 98.25 91 ARG A N 1
ATOM 715 C CA . ARG A 1 91 ? -2.936 -17.625 -10.547 1 98.25 91 ARG A CA 1
ATOM 716 C C . ARG A 1 91 ? -4.211 -16.859 -10.188 1 98.25 91 ARG A C 1
ATOM 718 O O . ARG A 1 91 ? -4.254 -15.633 -10.258 1 98.25 91 ARG A O 1
ATOM 725 N N . SER A 1 92 ? -5.184 -17.625 -9.812 1 98.12 92 SER A N 1
ATOM 726 C CA . SER A 1 92 ? -6.465 -17.016 -9.469 1 98.12 92 SER A CA 1
ATOM 727 C C . SER A 1 92 ? -6.32 -16.047 -8.297 1 98.12 92 SER A C 1
ATOM 729 O O . SER A 1 92 ? -6.766 -14.898 -8.375 1 98.12 92 SER A O 1
ATOM 731 N N . VAL A 1 93 ? -5.648 -16.516 -7.227 1 98.31 93 VAL A N 1
ATOM 732 C CA . VAL A 1 93 ? -5.523 -15.664 -6.043 1 98.31 93 VAL A CA 1
ATOM 733 C C . VAL A 1 93 ? -4.539 -14.531 -6.32 1 98.31 93 VAL A C 1
ATOM 735 O O . VAL A 1 93 ? -4.672 -13.438 -5.77 1 98.31 93 VAL A O 1
ATOM 738 N N . SER A 1 94 ? -3.545 -14.719 -7.148 1 98.69 94 SER A N 1
ATOM 739 C CA . SER A 1 94 ? -2.598 -13.68 -7.543 1 98.69 94 SER A CA 1
ATOM 740 C C . SER A 1 94 ? -3.299 -12.547 -8.281 1 98.69 94 SER A C 1
ATOM 742 O O . SER A 1 94 ? -2.955 -11.375 -8.102 1 98.69 94 SER A O 1
ATOM 744 N N . LYS A 1 95 ? -4.25 -12.812 -9.086 1 98.38 95 LYS A N 1
ATOM 745 C CA . LYS A 1 95 ? -4.98 -11.797 -9.836 1 98.38 95 LYS A CA 1
ATOM 746 C C . LYS A 1 95 ? -5.707 -10.836 -8.898 1 98.38 95 LYS A C 1
ATOM 748 O O . LYS A 1 95 ? -5.824 -9.648 -9.195 1 98.38 95 LYS A O 1
ATOM 753 N N . GLU A 1 96 ? -6.145 -11.367 -7.785 1 97.56 96 GLU A N 1
ATOM 754 C CA . GLU A 1 96 ? -6.793 -10.516 -6.789 1 97.56 96 GLU A CA 1
ATOM 755 C C . GLU A 1 96 ? -5.793 -9.555 -6.148 1 97.56 96 GLU A C 1
ATOM 757 O O . GLU A 1 96 ? -6.109 -8.391 -5.906 1 97.56 96 GLU A O 1
ATOM 762 N N . VAL A 1 97 ? -4.617 -10.047 -5.895 1 97.88 97 VAL A N 1
ATOM 763 C CA . VAL A 1 97 ? -3.557 -9.219 -5.324 1 97.88 97 VAL A CA 1
ATOM 764 C C . VAL A 1 97 ? -3.172 -8.117 -6.312 1 97.88 97 VAL A C 1
ATOM 766 O O . VAL A 1 97 ? -3.035 -6.957 -5.93 1 97.88 97 VAL A O 1
ATOM 769 N N . ILE A 1 98 ? -3.074 -8.5 -7.547 1 96.81 98 ILE A N 1
ATOM 770 C CA . ILE A 1 98 ? -2.684 -7.57 -8.602 1 96.81 98 ILE A CA 1
ATOM 771 C C . ILE A 1 98 ? -3.734 -6.469 -8.742 1 96.81 98 ILE A C 1
ATOM 773 O O . ILE A 1 98 ? -3.398 -5.285 -8.797 1 96.81 98 ILE A O 1
ATOM 777 N N . ALA A 1 99 ? -4.934 -6.848 -8.75 1 95.88 99 ALA A N 1
ATOM 778 C CA . ALA A 1 99 ? -6.027 -5.887 -8.852 1 95.88 99 ALA A CA 1
ATOM 779 C C . ALA A 1 99 ? -6.035 -4.938 -7.656 1 95.88 99 ALA A C 1
ATOM 781 O O . ALA A 1 99 ? -6.168 -3.723 -7.82 1 95.88 99 ALA A O 1
ATOM 782 N N . ALA A 1 100 ? -5.867 -5.504 -6.473 1 92.38 100 ALA A N 1
ATOM 783 C CA . ALA A 1 100 ? -5.875 -4.695 -5.254 1 92.38 100 ALA A CA 1
ATOM 784 C C . ALA A 1 100 ? -4.699 -3.727 -5.23 1 92.38 100 ALA A C 1
ATOM 786 O O . ALA A 1 100 ? -4.836 -2.584 -4.785 1 92.38 100 ALA A O 1
ATOM 787 N N . CYS A 1 101 ? -3.531 -4.152 -5.621 1 92.12 101 CYS A N 1
ATOM 788 C CA . CYS A 1 101 ? -2.363 -3.283 -5.699 1 92.12 101 CYS A CA 1
ATOM 789 C C . CYS A 1 101 ? -2.594 -2.148 -6.688 1 92.12 101 CYS A C 1
ATOM 791 O O . CYS A 1 101 ? -2.225 -1.002 -6.422 1 92.12 101 CYS A O 1
ATOM 793 N N . GLY A 1 102 ? -3.205 -2.428 -7.848 1 88.25 102 GLY A N 1
ATOM 794 C CA . GLY A 1 102 ? -3.541 -1.422 -8.844 1 88.25 102 GLY A CA 1
ATOM 795 C C . GLY A 1 102 ? -4.441 -0.327 -8.305 1 88.25 102 GLY A C 1
ATOM 796 O O . GLY A 1 102 ? -4.27 0.847 -8.641 1 88.25 102 GLY A O 1
ATOM 797 N N . ASP A 1 103 ? -5.293 -0.639 -7.418 1 80.88 103 ASP A N 1
ATOM 798 C CA . ASP A 1 103 ? -6.219 0.314 -6.816 1 80.88 103 ASP A CA 1
ATOM 799 C C . ASP A 1 103 ? -5.492 1.271 -5.875 1 80.88 103 ASP A C 1
ATOM 801 O O . ASP A 1 103 ? -5.949 2.393 -5.648 1 80.88 103 ASP A O 1
ATOM 805 N N . LEU A 1 104 ? -4.336 0.831 -5.305 1 79.31 104 LEU A N 1
ATOM 806 C CA . LEU A 1 104 ? -3.543 1.688 -4.434 1 79.31 104 LEU A CA 1
ATOM 807 C C . LEU A 1 104 ? -2.848 2.785 -5.234 1 79.31 104 LEU A C 1
ATOM 809 O O . LEU A 1 104 ? -2.729 3.92 -4.766 1 79.31 104 LEU A O 1
ATOM 813 N N . ASP A 1 105 ? -2.404 2.467 -6.387 1 67.25 105 ASP A N 1
ATOM 814 C CA . ASP A 1 105 ? -1.692 3.395 -7.258 1 67.25 105 ASP A CA 1
ATOM 815 C C . ASP A 1 105 ? -2.586 4.566 -7.66 1 67.25 105 ASP A C 1
ATOM 817 O O . ASP A 1 105 ? -2.104 5.688 -7.836 1 67.25 105 ASP A O 1
ATOM 821 N N . ARG A 1 106 ? -3.842 4.336 -7.742 1 57.44 106 ARG A N 1
ATOM 822 C CA . ARG A 1 106 ? -4.781 5.375 -8.156 1 57.44 106 ARG A CA 1
ATOM 823 C C . ARG A 1 106 ? -4.887 6.469 -7.102 1 57.44 106 ARG A C 1
ATOM 825 O O . ARG A 1 106 ? -5.375 7.566 -7.383 1 57.44 106 ARG A O 1
ATOM 832 N N . LEU A 1 107 ? -4.574 6.211 -5.887 1 55.19 107 LEU A N 1
ATOM 833 C CA . LEU A 1 107 ? -4.637 7.223 -4.84 1 55.19 107 LEU A CA 1
ATOM 834 C C . LEU A 1 107 ? -3.502 8.234 -4.996 1 55.19 107 LEU A C 1
ATOM 836 O O . LEU A 1 107 ? -3.654 9.406 -4.637 1 55.19 107 LEU A O 1
ATOM 840 N N . TRP A 1 108 ? -2.457 7.699 -5.223 1 46.41 108 TRP A N 1
ATOM 841 C CA . TRP A 1 108 ? -1.337 8.633 -5.238 1 46.41 108 TRP A CA 1
ATOM 842 C C . TRP A 1 108 ? -1.165 9.258 -6.621 1 46.41 108 TRP A C 1
ATOM 844 O O . TRP A 1 108 ? -0.541 10.312 -6.758 1 46.41 108 TRP A O 1
ATOM 854 N N . VAL A 1 109 ? -1.688 8.5 -7.602 1 38.69 109 VAL A N 1
ATOM 855 C CA . VAL A 1 109 ? -1.43 8.992 -8.953 1 38.69 109 VAL A CA 1
ATOM 856 C C . VAL A 1 109 ? -2.455 10.055 -9.32 1 38.69 109 VAL A C 1
ATOM 858 O O . VAL A 1 109 ? -3.459 9.766 -9.977 1 38.69 109 VAL A O 1
ATOM 861 N N . SER A 1 110 ? -3.205 10.547 -8.328 1 31.05 110 SER A N 1
ATOM 862 C CA . SER A 1 110 ? -3.93 11.578 -9.062 1 31.05 110 SER A CA 1
ATOM 863 C C . SER A 1 110 ? -2.971 12.578 -9.703 1 31.05 110 SER A C 1
ATOM 865 O O . SER A 1 110 ? -2.182 13.219 -9.008 1 31.05 110 SER A O 1
ATOM 867 N N . PRO A 1 111 ? -2.789 12.461 -10.992 1 27.47 111 PRO A N 1
ATOM 868 C CA . PRO A 1 111 ? -2.195 13.617 -11.672 1 27.47 111 PRO A CA 1
ATOM 869 C C . PRO A 1 111 ? -2.916 14.922 -11.359 1 27.47 111 PRO A C 1
ATOM 871 O O . PRO A 1 111 ? -4.098 14.914 -11 1 27.47 111 PRO A O 1
ATOM 874 N N . MET B 1 1 ? 25.781 -5.105 -16.422 1 37.62 1 MET B N 1
ATOM 875 C CA . MET B 1 1 ? 24.5 -4.527 -16.828 1 37.62 1 MET B CA 1
ATOM 876 C C . MET B 1 1 ? 24.062 -3.457 -15.836 1 37.62 1 MET B C 1
ATOM 878 O O . MET B 1 1 ? 23.922 -3.729 -14.641 1 37.62 1 MET B O 1
ATOM 882 N N . SER B 1 2 ? 24.328 -2.164 -16 1 46.34 2 SER B N 1
ATOM 883 C CA . SER B 1 2 ? 24.078 -1.064 -15.078 1 46.34 2 SER B CA 1
ATOM 884 C C . SER B 1 2 ? 22.641 -1.047 -14.602 1 46.34 2 SER B C 1
ATOM 886 O O . SER B 1 2 ? 21.719 -1.331 -15.375 1 46.34 2 SER B O 1
ATOM 888 N N . ALA B 1 3 ? 22.391 -1.252 -13.453 1 54.19 3 ALA B N 1
ATOM 889 C CA . ALA B 1 3 ? 21.062 -1.305 -12.844 1 54.19 3 ALA B CA 1
ATOM 890 C C . ALA B 1 3 ? 20.188 -0.168 -13.352 1 54.19 3 ALA B C 1
ATOM 892 O O . ALA B 1 3 ? 20.625 0.981 -13.43 1 54.19 3 ALA B O 1
ATOM 893 N N . GLN B 1 4 ? 19.234 -0.312 -14.281 1 56.88 4 GLN B N 1
ATOM 894 C CA . GLN B 1 4 ? 18.328 0.679 -14.844 1 56.88 4 GLN B CA 1
ATOM 895 C C . GLN B 1 4 ? 17.672 1.51 -13.742 1 56.88 4 GLN B C 1
ATOM 897 O O . GLN B 1 4 ? 17.125 0.961 -12.781 1 56.88 4 GLN B O 1
ATOM 902 N N . PRO B 1 5 ? 17.938 2.756 -13.656 1 65.12 5 PRO B N 1
ATOM 903 C CA . PRO B 1 5 ? 17.422 3.6 -12.578 1 65.12 5 PRO B CA 1
ATOM 904 C C . PRO B 1 5 ? 15.906 3.559 -12.469 1 65.12 5 PRO B C 1
ATOM 906 O O . PRO B 1 5 ? 15.211 3.361 -13.469 1 65.12 5 PRO B O 1
ATOM 909 N N . ARG B 1 6 ? 15.281 3.443 -11.367 1 67.25 6 ARG B N 1
ATOM 910 C CA . ARG B 1 6 ? 13.844 3.461 -11.086 1 67.25 6 ARG B CA 1
ATOM 911 C C . ARG B 1 6 ? 13.414 4.824 -10.555 1 67.25 6 ARG B C 1
ATOM 913 O O . ARG B 1 6 ? 14.188 5.516 -9.898 1 67.25 6 ARG B O 1
ATOM 920 N N . CYS B 1 7 ? 12.211 5.25 -11.07 1 73.31 7 CYS B N 1
ATOM 921 C CA . CYS B 1 7 ? 11.625 6.52 -10.656 1 73.31 7 CYS B CA 1
ATOM 922 C C . CYS B 1 7 ? 11.57 6.625 -9.141 1 73.31 7 CYS B C 1
ATOM 924 O O . CYS B 1 7 ? 11.047 5.734 -8.469 1 73.31 7 CYS B O 1
ATOM 926 N N . LEU B 1 8 ? 12.133 7.852 -8.664 1 68.56 8 LEU B N 1
ATOM 927 C CA . LEU B 1 8 ? 12.18 8.047 -7.219 1 68.56 8 LEU B CA 1
ATOM 928 C C . LEU B 1 8 ? 10.773 8.195 -6.645 1 68.56 8 LEU B C 1
ATOM 930 O O . LEU B 1 8 ? 10.57 8.008 -5.445 1 68.56 8 LEU B O 1
ATOM 934 N N . TRP B 1 9 ? 9.875 8.578 -7.484 1 64.88 9 TRP B N 1
ATOM 935 C CA . TRP B 1 9 ? 8.5 8.789 -7.043 1 64.88 9 TRP B CA 1
ATOM 936 C C . TRP B 1 9 ? 7.68 7.512 -7.191 1 64.88 9 TRP B C 1
ATOM 938 O O . TRP B 1 9 ? 7.109 7.016 -6.219 1 64.88 9 TRP B O 1
ATOM 948 N N . CYS B 1 10 ? 7.582 6.879 -8.352 1 64.31 10 CYS B N 1
ATOM 949 C CA . CYS B 1 10 ? 6.652 5.781 -8.602 1 64.31 10 CYS B CA 1
ATOM 950 C C . CYS B 1 10 ? 7.398 4.461 -8.758 1 64.31 10 CYS B C 1
ATOM 952 O O . CYS B 1 10 ? 6.785 3.416 -8.984 1 64.31 10 CYS B O 1
ATOM 954 N N . SER B 1 11 ? 8.703 4.426 -8.773 1 64.12 11 SER B N 1
ATOM 955 C CA . SER B 1 11 ? 9.602 3.277 -8.789 1 64.12 11 SER B CA 1
ATOM 956 C C . SER B 1 11 ? 9.539 2.545 -10.125 1 64.12 11 SER B C 1
ATOM 958 O O . SER B 1 11 ? 9.953 1.389 -10.227 1 64.12 11 SER B O 1
ATOM 960 N N . ARG B 1 12 ? 8.93 3.121 -11.008 1 65 12 ARG B N 1
ATOM 961 C CA . ARG B 1 12 ? 8.977 2.527 -12.336 1 65 12 ARG B CA 1
ATOM 962 C C . ARG B 1 12 ? 10.383 2.615 -12.922 1 65 12 ARG B C 1
ATOM 964 O O . ARG B 1 12 ? 11.141 3.537 -12.602 1 65 12 ARG B O 1
ATOM 971 N N . GLN B 1 13 ? 10.586 1.594 -13.734 1 69.5 13 GLN B N 1
ATOM 972 C CA . GLN B 1 13 ? 11.867 1.646 -14.422 1 69.5 13 GLN B CA 1
ATOM 973 C C . GLN B 1 13 ? 11.969 2.883 -15.305 1 69.5 13 GLN B C 1
ATOM 975 O O . GLN B 1 13 ? 11.031 3.207 -16.031 1 69.5 13 GLN B O 1
ATOM 980 N N . ILE B 1 14 ? 13.023 3.678 -14.93 1 68.94 14 ILE B N 1
ATOM 981 C CA . ILE B 1 14 ? 13.305 4.82 -15.797 1 68.94 14 ILE B CA 1
ATOM 982 C C . ILE B 1 14 ? 14.031 4.344 -17.047 1 68.94 14 ILE B C 1
ATOM 984 O O . ILE B 1 14 ? 15.141 3.809 -16.969 1 68.94 14 ILE B O 1
ATOM 988 N N . LEU B 1 15 ? 13.32 4.164 -18.125 1 61.75 15 LEU B N 1
ATOM 989 C CA . LEU B 1 15 ? 13.945 3.787 -19.391 1 61.75 15 LEU B CA 1
ATOM 990 C C . LEU B 1 15 ? 14.805 4.926 -19.922 1 61.75 15 LEU B C 1
ATOM 992 O O . LEU B 1 15 ? 14.312 6.031 -20.141 1 61.75 15 LEU B O 1
ATOM 996 N N . ASN B 1 16 ? 15.844 5.148 -19.266 1 56.56 16 ASN B N 1
ATOM 997 C CA . ASN B 1 16 ? 16.703 6.23 -19.734 1 56.56 16 ASN B CA 1
ATOM 998 C C . ASN B 1 16 ? 17.359 5.898 -21.078 1 56.56 16 ASN B C 1
ATOM 1000 O O . ASN B 1 16 ? 18.062 4.902 -21.203 1 56.56 16 ASN B O 1
ATOM 1004 N N . ASP B 1 17 ? 16.688 6.184 -22.141 1 51.22 17 ASP B N 1
ATOM 1005 C CA . ASP B 1 17 ? 17.5 6.09 -23.344 1 51.22 17 ASP B CA 1
ATOM 1006 C C . ASP B 1 17 ? 18.656 7.094 -23.297 1 51.22 17 ASP B C 1
ATOM 1008 O O . ASP B 1 17 ? 19.547 7.066 -24.156 1 51.22 17 ASP B O 1
ATOM 1012 N N . SER B 1 18 ? 18.531 8.266 -22.609 1 50.5 18 SER B N 1
ATOM 1013 C CA . SER B 1 18 ? 19.531 9.258 -23.016 1 50.5 18 SER B CA 1
ATOM 1014 C C . SER B 1 18 ? 20.844 9.062 -22.281 1 50.5 18 SER B C 1
ATOM 1016 O O . SER B 1 18 ? 20.875 8.891 -21.062 1 50.5 18 SER B O 1
ATOM 1018 N N . THR B 1 19 ? 21.859 8.508 -22.984 1 52.91 19 THR B N 1
ATOM 1019 C CA . THR B 1 19 ? 23.281 8.32 -22.75 1 52.91 19 THR B CA 1
ATOM 1020 C C . THR B 1 19 ? 23.875 9.539 -22.047 1 52.91 19 THR B C 1
ATOM 1022 O O . THR B 1 19 ? 24.953 9.453 -21.453 1 52.91 19 THR B O 1
ATOM 1025 N N . LEU B 1 20 ? 23.578 10.75 -22.297 1 50.5 20 LEU B N 1
ATOM 1026 C CA . LEU B 1 20 ? 24.219 12.016 -21.969 1 50.5 20 LEU B CA 1
ATOM 1027 C C . LEU B 1 20 ? 23.375 12.82 -21 1 50.5 20 LEU B C 1
ATOM 1029 O O . LEU B 1 20 ? 22.156 12.914 -21.156 1 50.5 20 LEU B O 1
ATOM 1033 N N . GLY B 1 21 ? 23.875 13.133 -19.766 1 55.25 21 GLY B N 1
ATOM 1034 C CA . GLY B 1 21 ? 23.469 14.148 -18.812 1 55.25 21 GLY B CA 1
ATOM 1035 C C . GLY B 1 21 ? 23.031 13.562 -17.484 1 55.25 21 GLY B C 1
ATOM 1036 O O . GLY B 1 21 ? 23.234 12.375 -17.219 1 55.25 21 GLY B O 1
ATOM 1037 N N . ARG B 1 22 ? 22.406 14.258 -16.594 1 58.81 22 ARG B N 1
ATOM 1038 C CA . ARG B 1 22 ? 22.047 14 -15.211 1 58.81 22 ARG B CA 1
ATOM 1039 C C . ARG B 1 22 ? 21 12.898 -15.117 1 58.81 22 ARG B C 1
ATOM 1041 O O . ARG B 1 22 ? 20.031 12.875 -15.898 1 58.81 22 ARG B O 1
ATOM 1048 N N . ARG B 1 23 ? 21.266 11.773 -14.625 1 62.38 23 ARG B N 1
ATOM 1049 C CA . ARG B 1 23 ? 20.391 10.625 -14.406 1 62.38 23 ARG B CA 1
ATOM 1050 C C . ARG B 1 23 ? 19.016 11.062 -13.93 1 62.38 23 ARG B C 1
ATOM 1052 O O . ARG B 1 23 ? 18.891 11.766 -12.922 1 62.38 23 ARG B O 1
ATOM 1059 N N . ARG B 1 24 ? 17.984 10.844 -14.812 1 69.19 24 ARG B N 1
ATOM 1060 C CA . ARG B 1 24 ? 16.594 11.18 -14.484 1 69.19 24 ARG B CA 1
ATOM 1061 C C . ARG B 1 24 ? 16.156 10.461 -13.219 1 69.19 24 ARG B C 1
ATOM 1063 O O . ARG B 1 24 ? 16.359 9.25 -13.07 1 69.19 24 ARG B O 1
ATOM 1070 N N . ARG B 1 25 ? 15.82 11.234 -12.148 1 73 25 ARG B N 1
ATOM 1071 C CA . ARG B 1 25 ? 15.414 10.68 -10.867 1 73 25 ARG B CA 1
ATOM 1072 C C . ARG B 1 25 ? 13.945 10.273 -10.883 1 73 25 ARG B C 1
ATOM 1074 O O . ARG B 1 25 ? 13.5 9.477 -10.047 1 73 25 ARG B O 1
ATOM 1081 N N . TYR B 1 26 ? 13.344 10.875 -11.844 1 77.62 26 TYR B N 1
ATOM 1082 C CA . TYR B 1 26 ? 11.922 10.602 -11.945 1 77.62 26 TYR B CA 1
ATOM 1083 C C . TYR B 1 26 ? 11.555 10.102 -13.336 1 77.62 26 TYR B C 1
ATOM 1085 O O . TYR B 1 26 ? 12.219 10.438 -14.312 1 77.62 26 TYR B O 1
ATOM 1093 N N . CYS B 1 27 ? 10.672 9.242 -13.406 1 72.06 27 CYS B N 1
ATOM 1094 C CA . CYS B 1 27 ? 10.328 8.609 -14.68 1 72.06 27 CYS B CA 1
ATOM 1095 C C . CYS B 1 27 ? 9.594 9.594 -15.586 1 72.06 27 CYS B C 1
ATOM 1097 O O . CYS B 1 27 ? 9.547 9.398 -16.797 1 72.06 27 CYS B O 1
ATOM 1099 N N . SER B 1 28 ? 8.82 10.531 -15.016 1 70.94 28 SER B N 1
ATOM 1100 C CA . SER B 1 28 ? 8.062 11.523 -15.766 1 70.94 28 SER B CA 1
ATOM 1101 C C . SER B 1 28 ? 7.988 12.844 -15 1 70.94 28 SER B C 1
ATOM 1103 O O . SER B 1 28 ? 8.336 12.914 -13.82 1 70.94 28 SER B O 1
ATOM 1105 N N . GLN B 1 29 ? 7.621 13.883 -15.836 1 66.56 29 GLN B N 1
ATOM 1106 C CA . GLN B 1 29 ? 7.375 15.188 -15.227 1 66.56 29 GLN B CA 1
ATOM 1107 C C . GLN B 1 29 ? 6.293 15.102 -14.156 1 66.56 29 GLN B C 1
ATOM 1109 O O . GLN B 1 29 ? 6.348 15.812 -13.148 1 66.56 29 GLN B O 1
ATOM 1114 N N . ALA B 1 30 ? 5.355 14.211 -14.336 1 61.12 30 ALA B N 1
ATOM 1115 C CA . ALA B 1 30 ? 4.32 14 -13.328 1 61.12 30 ALA B CA 1
ATOM 1116 C C . ALA B 1 30 ? 4.926 13.516 -12.016 1 61.12 30 ALA B C 1
ATOM 1118 O O . ALA B 1 30 ? 4.578 14.008 -10.938 1 61.12 30 ALA B O 1
ATOM 1119 N N . CYS B 1 31 ? 5.832 12.586 -12.109 1 68.94 31 CYS B N 1
ATOM 1120 C CA . CYS B 1 31 ? 6.488 12.062 -10.914 1 68.94 31 CYS B CA 1
ATOM 1121 C C . CYS B 1 31 ? 7.312 13.141 -10.227 1 68.94 31 CYS B C 1
ATOM 1123 O O . CYS B 1 31 ? 7.324 13.227 -9 1 68.94 31 CYS B O 1
ATOM 1125 N N . ARG B 1 32 ? 7.992 13.984 -10.961 1 69.56 32 ARG B N 1
ATOM 1126 C CA . ARG B 1 32 ? 8.742 15.102 -10.406 1 69.56 32 ARG B CA 1
ATOM 1127 C C . ARG B 1 32 ? 7.816 16.109 -9.727 1 69.56 32 ARG B C 1
ATOM 1129 O O . ARG B 1 32 ? 8.109 16.578 -8.625 1 69.56 32 ARG B O 1
ATOM 1136 N N . GLN B 1 33 ? 6.719 16.453 -10.258 1 62.47 33 GLN B N 1
ATOM 1137 C CA . GLN B 1 33 ? 5.734 17.391 -9.734 1 62.47 33 GLN B CA 1
ATOM 1138 C C . GLN B 1 33 ? 5.066 16.844 -8.477 1 62.47 33 GLN B C 1
ATOM 1140 O O . GLN B 1 33 ? 4.891 17.578 -7.496 1 62.47 33 GLN B O 1
ATOM 1145 N N . ARG B 1 34 ? 4.801 15.688 -8.555 1 60.81 34 ARG B N 1
ATOM 1146 C CA . ARG B 1 34 ? 4.211 15.047 -7.383 1 60.81 34 ARG B CA 1
ATOM 1147 C C . ARG B 1 34 ? 5.18 15.062 -6.203 1 60.81 34 ARG B C 1
ATOM 1149 O O . ARG B 1 34 ? 4.773 15.297 -5.062 1 60.81 34 ARG B O 1
ATOM 1156 N N . ALA B 1 35 ? 6.414 14.766 -6.582 1 64 35 ALA B N 1
ATOM 1157 C CA . ALA B 1 35 ? 7.453 14.812 -5.555 1 64 35 ALA B CA 1
ATOM 1158 C C . ALA B 1 35 ? 7.59 16.219 -4.98 1 64 35 ALA B C 1
ATOM 1160 O O . ALA B 1 35 ? 7.723 16.391 -3.766 1 64 35 ALA B O 1
ATOM 1161 N N . TYR B 1 36 ? 7.535 17.156 -5.805 1 59.53 36 TYR B N 1
ATOM 1162 C CA . TYR B 1 36 ? 7.609 18.578 -5.43 1 59.53 36 TYR B CA 1
ATOM 1163 C C . TYR B 1 36 ? 6.398 18.984 -4.598 1 59.53 36 TYR B C 1
ATOM 1165 O O . TYR B 1 36 ? 6.543 19.625 -3.557 1 59.53 36 TYR B O 1
ATOM 1173 N N . GLU B 1 37 ? 5.191 18.688 -5.059 1 57.44 37 GLU B N 1
ATOM 1174 C CA . GLU B 1 37 ? 3.938 19.031 -4.391 1 57.44 37 GLU B CA 1
ATOM 1175 C C . GLU B 1 37 ? 3.887 18.438 -2.984 1 57.44 37 GLU B C 1
ATOM 1177 O O . GLU B 1 37 ? 3.404 19.078 -2.051 1 57.44 37 GLU B O 1
ATOM 1182 N N . LYS B 1 38 ? 4.25 17.25 -2.936 1 55.81 38 LYS B N 1
ATOM 1183 C CA . LYS B 1 38 ? 4.328 16.625 -1.619 1 55.81 38 LYS B CA 1
ATOM 1184 C C . LYS B 1 38 ? 5.18 17.453 -0.663 1 55.81 38 LYS B C 1
ATOM 1186 O O . LYS B 1 38 ? 4.805 17.656 0.492 1 55.81 38 LYS B O 1
ATOM 1191 N N . ARG B 1 39 ? 6.297 17.797 -1.202 1 53.19 39 ARG B N 1
ATOM 1192 C CA . ARG B 1 39 ? 7.18 18.625 -0.395 1 53.19 39 ARG B CA 1
ATOM 1193 C C . ARG B 1 39 ? 6.512 19.953 -0.035 1 53.19 39 ARG B C 1
ATOM 1195 O O . ARG B 1 39 ? 6.648 20.438 1.089 1 53.19 39 ARG B O 1
ATOM 1202 N N . HIS B 1 40 ? 5.754 20.531 -1.016 1 51.72 40 HIS B N 1
ATOM 1203 C CA . HIS B 1 40 ? 5.191 21.859 -0.808 1 51.72 40 HIS B CA 1
ATOM 1204 C C . HIS B 1 40 ? 3.799 21.781 -0.187 1 51.72 40 HIS B C 1
ATOM 1206 O O . HIS B 1 40 ? 3.35 22.719 0.464 1 51.72 40 HIS B O 1
ATOM 1212 N N . GLN B 1 41 ? 2.93 20.891 -0.646 1 51.41 41 GLN B N 1
ATOM 1213 C CA . GLN B 1 41 ? 1.645 20.812 0.039 1 51.41 41 GLN B CA 1
ATOM 1214 C C . GLN B 1 41 ? 1.823 20.875 1.553 1 51.41 41 GLN B C 1
ATOM 1216 O O . GLN B 1 41 ? 0.972 21.422 2.262 1 51.41 41 GLN B O 1
ATOM 1221 N N . GLN B 1 42 ? 2.854 20.328 2.104 1 49.09 42 GLN B N 1
ATOM 1222 C CA . GLN B 1 42 ? 3.072 20.344 3.545 1 49.09 42 GLN B CA 1
ATOM 1223 C C . GLN B 1 42 ? 3.434 21.734 4.039 1 49.09 42 GLN B C 1
ATOM 1225 O O . GLN B 1 42 ? 3.232 22.062 5.211 1 49.09 42 GLN B O 1
ATOM 1230 N N . SER B 1 43 ? 3.953 22.594 3.148 1 47.03 43 SER B N 1
ATOM 1231 C CA . SER B 1 43 ? 4.445 23.844 3.686 1 47.03 43 SER B CA 1
ATOM 1232 C C . SER B 1 43 ? 3.307 24.844 3.891 1 47.03 43 SER B C 1
ATOM 1234 O O . SER B 1 43 ? 3.543 26.016 4.18 1 47.03 43 SER B O 1
ATOM 1236 N N . GLY B 1 44 ? 2.082 24.547 3.514 1 45.38 44 GLY B N 1
ATOM 1237 C CA . GLY B 1 44 ? 1.209 25.688 3.676 1 45.38 44 GLY B CA 1
ATOM 1238 C C . GLY B 1 44 ? 0.948 26.047 5.129 1 45.38 44 GLY B C 1
ATOM 1239 O O . GLY B 1 44 ? 0.748 25.156 5.961 1 45.38 44 GLY B O 1
ATOM 1240 N N . SER B 1 45 ? 1.537 27.062 5.605 1 49.06 45 SER B N 1
ATOM 1241 C CA . SER B 1 45 ? 1.402 27.828 6.844 1 49.06 45 SER B CA 1
ATOM 1242 C C . SER B 1 45 ? -0.041 27.828 7.34 1 49.06 45 SER B C 1
ATOM 1244 O O . SER B 1 45 ? -0.363 28.484 8.336 1 49.06 45 SER B O 1
ATOM 1246 N N . GLY B 1 46 ? -1.055 27.516 6.508 1 51.91 46 GLY B N 1
ATOM 1247 C CA . GLY B 1 46 ? -2.398 27.875 6.938 1 51.91 46 GLY B CA 1
ATOM 1248 C C . GLY B 1 46 ? -2.924 27 8.055 1 51.91 46 GLY B C 1
ATOM 1249 O O . GLY B 1 46 ? -2.281 26.016 8.43 1 51.91 46 GLY B O 1
ATOM 1250 N N . ALA B 1 47 ? -3.883 27.422 8.727 1 59.47 47 ALA B N 1
ATOM 1251 C CA . ALA B 1 47 ? -4.668 26.844 9.812 1 59.47 47 ALA B CA 1
ATOM 1252 C C . ALA B 1 47 ? -5.078 25.406 9.492 1 59.47 47 ALA B C 1
ATOM 1254 O O . ALA B 1 47 ? -5.59 25.141 8.398 1 59.47 47 ALA B O 1
ATOM 1255 N N . VAL B 1 48 ? -4.465 24.5 10.133 1 64.81 48 VAL B N 1
ATOM 1256 C CA . VAL B 1 48 ? -4.836 23.094 10.039 1 64.81 48 VAL B CA 1
ATOM 1257 C C . VAL B 1 48 ? -6.305 22.922 10.414 1 64.81 48 VAL B C 1
ATOM 1259 O O . VAL B 1 48 ? -6.746 23.391 11.461 1 64.81 48 VAL B O 1
ATOM 1262 N N . SER B 1 49 ? -7.008 22.625 9.43 1 72.44 49 SER B N 1
ATOM 1263 C CA . SER B 1 49 ? -8.422 22.312 9.641 1 72.44 49 SER B CA 1
ATOM 1264 C C . SER B 1 49 ? -8.594 21.125 10.586 1 72.44 49 SER B C 1
ATOM 1266 O O . SER B 1 49 ? -7.719 20.266 10.672 1 72.44 49 SER B O 1
ATOM 1268 N N . PRO B 1 50 ? -9.648 21.109 11.289 1 72.94 50 PRO B N 1
ATOM 1269 C CA . PRO B 1 50 ? -9.938 19.953 12.156 1 72.94 50 PRO B CA 1
ATOM 1270 C C . PRO B 1 50 ? -10 18.641 11.391 1 72.94 50 PRO B C 1
ATOM 1272 O O . PRO B 1 50 ? -9.828 17.562 11.984 1 72.94 50 PRO B O 1
ATOM 1275 N N . ASP B 1 51 ? -10.18 18.703 10.039 1 76.88 51 ASP B N 1
ATOM 1276 C CA . ASP B 1 51 ? -10.297 17.5 9.227 1 76.88 51 ASP B CA 1
ATOM 1277 C C . ASP B 1 51 ? -8.945 17.109 8.625 1 76.88 51 ASP B C 1
ATOM 1279 O O . ASP B 1 51 ? -8.867 16.188 7.812 1 76.88 51 ASP B O 1
ATOM 1283 N N . ASP B 1 52 ? -8.008 17.859 9.109 1 74.69 52 ASP B N 1
ATOM 1284 C CA . ASP B 1 52 ? -6.676 17.578 8.586 1 74.69 52 ASP B CA 1
ATOM 1285 C C . ASP B 1 52 ? -5.887 16.688 9.555 1 74.69 52 ASP B C 1
ATOM 1287 O O . ASP B 1 52 ? -6.156 16.688 10.758 1 74.69 52 ASP B O 1
ATOM 1291 N N . VAL B 1 53 ? -4.961 15.922 8.992 1 74.12 53 VAL B N 1
ATOM 1292 C CA . VAL B 1 53 ? -3.996 15.133 9.75 1 74.12 53 VAL B CA 1
ATOM 1293 C C . VAL B 1 53 ? -2.578 15.586 9.398 1 74.12 53 VAL B C 1
ATOM 1295 O O . VAL B 1 53 ? -2.25 15.781 8.227 1 74.12 53 VAL B O 1
ATOM 1298 N N . VAL B 1 54 ? -1.851 15.844 10.438 1 73.75 54 VAL B N 1
ATOM 1299 C CA . VAL B 1 54 ? -0.459 16.234 10.242 1 73.75 54 VAL B CA 1
ATOM 1300 C C . VAL B 1 54 ? 0.444 15.008 10.367 1 73.75 54 VAL B C 1
ATOM 1302 O O . VAL B 1 54 ? 0.354 14.258 11.344 1 73.75 54 VAL B O 1
ATOM 1305 N N . VAL B 1 55 ? 1.176 14.75 9.32 1 75.19 55 VAL B N 1
ATOM 1306 C CA . VAL B 1 55 ? 2.139 13.656 9.328 1 75.19 55 VAL B CA 1
ATOM 1307 C C . VAL B 1 55 ? 3.543 14.203 9.07 1 75.19 55 VAL B C 1
ATOM 1309 O O . VAL B 1 55 ? 3.711 15.203 8.367 1 75.19 55 VAL B O 1
ATOM 1312 N N . ARG B 1 56 ? 4.457 13.617 9.742 1 74.88 56 ARG B N 1
ATOM 1313 C CA . ARG B 1 56 ? 5.832 14 9.453 1 74.88 56 ARG B CA 1
ATOM 1314 C C . ARG B 1 56 ? 6.234 13.578 8.039 1 74.88 56 ARG B C 1
ATOM 1316 O O . ARG B 1 56 ? 5.859 12.5 7.582 1 74.88 56 ARG B O 1
ATOM 1323 N N . ARG B 1 57 ? 6.914 14.359 7.426 1 75.44 57 ARG B N 1
ATOM 1324 C CA . ARG B 1 57 ? 7.375 14.086 6.07 1 75.44 57 ARG B CA 1
ATOM 1325 C C . ARG B 1 57 ? 8.125 12.758 6 1 75.44 57 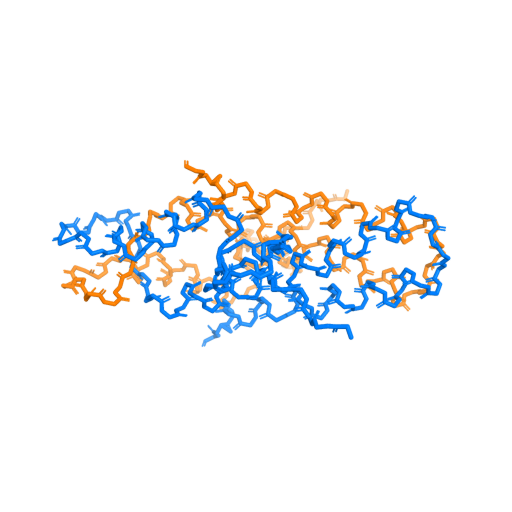ARG B C 1
ATOM 1327 O O . ARG B 1 57 ? 7.914 11.969 5.074 1 75.44 57 ARG B O 1
ATOM 1334 N N . VAL B 1 58 ? 9 12.383 6.898 1 77.94 58 VAL B N 1
ATOM 1335 C CA . VAL B 1 58 ? 9.82 11.172 6.902 1 77.94 58 VAL B CA 1
ATOM 1336 C C . VAL B 1 58 ? 8.93 9.938 6.973 1 77.94 58 VAL B C 1
ATOM 1338 O O . VAL B 1 58 ? 9.25 8.898 6.406 1 77.94 58 VAL B O 1
ATOM 1341 N N . GLU B 1 59 ? 7.77 10.023 7.633 1 78.44 59 GLU B N 1
ATOM 1342 C CA . GLU B 1 59 ? 6.82 8.914 7.723 1 78.44 59 GLU B CA 1
ATOM 1343 C C . GLU B 1 59 ? 6.16 8.641 6.375 1 78.44 59 GLU B C 1
ATOM 1345 O O . GLU B 1 59 ? 5.992 7.484 5.984 1 78.44 59 GLU B O 1
ATOM 1350 N N . LEU B 1 60 ? 5.836 9.766 5.762 1 76 60 LEU B N 1
ATOM 13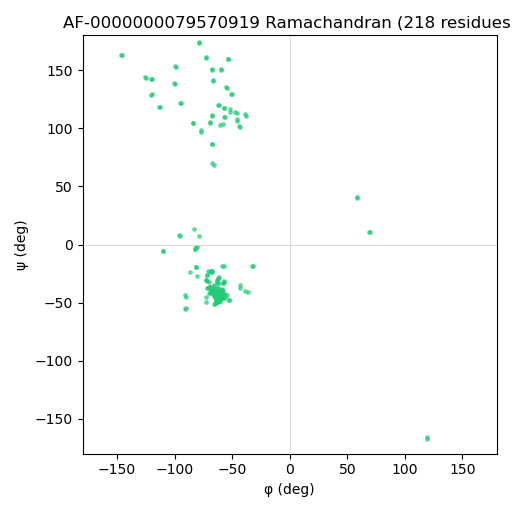51 C CA . LEU B 1 60 ? 5.234 9.633 4.441 1 76 60 LEU B CA 1
ATOM 1352 C C . LEU B 1 60 ? 6.238 9.07 3.439 1 76 60 LEU B C 1
ATOM 1354 O O . LEU B 1 60 ? 5.891 8.234 2.605 1 76 60 LEU B O 1
ATOM 1358 N N . GLU B 1 61 ? 7.473 9.469 3.551 1 76.19 61 GLU B N 1
ATOM 1359 C CA . GLU B 1 61 ? 8.531 8.953 2.693 1 76.19 61 GLU B CA 1
ATOM 1360 C C . GLU B 1 61 ? 8.766 7.465 2.936 1 76.19 61 GLU B C 1
ATOM 1362 O O . GLU B 1 61 ? 8.922 6.691 1.987 1 76.19 61 GLU B O 1
ATOM 1367 N N . SER B 1 62 ? 8.758 7.047 4.16 1 81.75 62 SER B N 1
ATOM 1368 C CA . SER B 1 62 ? 8.914 5.637 4.512 1 81.75 62 SER B CA 1
ATOM 1369 C C . SER B 1 62 ? 7.77 4.801 3.943 1 81.75 62 SER B C 1
ATOM 1371 O O . SER B 1 62 ? 8 3.711 3.412 1 81.75 62 SER B O 1
ATOM 1373 N N . LEU B 1 63 ? 6.539 5.293 4.023 1 80.69 63 LEU B N 1
ATOM 1374 C CA . LEU B 1 63 ? 5.383 4.613 3.455 1 80.69 63 LEU B CA 1
ATOM 1375 C C . LEU B 1 63 ? 5.516 4.488 1.94 1 80.69 63 LEU B C 1
ATOM 1377 O O . LEU B 1 63 ? 5.258 3.424 1.376 1 80.69 63 LEU B O 1
ATOM 1381 N N . GLN B 1 64 ? 5.949 5.566 1.324 1 80.5 64 GLN B N 1
ATOM 1382 C CA . GLN B 1 64 ? 6.121 5.574 -0.125 1 80.5 64 GLN B CA 1
ATOM 1383 C C . GLN B 1 64 ? 7.168 4.555 -0.562 1 80.5 64 GLN B C 1
ATOM 1385 O O . GLN B 1 64 ? 6.965 3.83 -1.541 1 80.5 64 GLN B O 1
ATOM 1390 N N . ASP B 1 65 ? 8.219 4.465 0.143 1 81.62 65 ASP B N 1
ATOM 1391 C CA . ASP B 1 65 ? 9.273 3.502 -0.157 1 81.62 65 ASP B CA 1
ATOM 1392 C C . ASP B 1 65 ? 8.75 2.07 -0.072 1 81.62 65 ASP B C 1
ATOM 1394 O O . ASP B 1 65 ? 9.008 1.255 -0.959 1 81.62 65 ASP B O 1
ATOM 1398 N N . ARG B 1 66 ? 8.008 1.788 0.932 1 86.12 66 ARG B N 1
ATOM 1399 C CA . ARG B 1 66 ? 7.488 0.438 1.128 1 86.12 66 ARG B CA 1
ATOM 1400 C C . ARG B 1 66 ? 6.434 0.098 0.081 1 86.12 66 ARG B C 1
ATOM 1402 O O . ARG B 1 66 ? 6.363 -1.039 -0.392 1 86.12 66 ARG B O 1
ATOM 1409 N N . LEU B 1 67 ? 5.648 1.096 -0.281 1 84.5 67 LEU B N 1
ATOM 1410 C CA . LEU B 1 67 ? 4.668 0.892 -1.343 1 84.5 67 LEU B CA 1
ATOM 1411 C C . LEU B 1 67 ? 5.355 0.645 -2.68 1 84.5 67 LEU B C 1
ATOM 1413 O O . LEU B 1 67 ? 4.887 -0.161 -3.486 1 84.5 67 LEU B O 1
ATOM 1417 N N . TYR B 1 68 ? 6.449 1.323 -2.811 1 84.88 68 TYR B N 1
ATOM 1418 C CA . TYR B 1 68 ? 7.238 1.113 -4.02 1 84.88 68 TYR B CA 1
ATOM 1419 C C . TYR B 1 68 ? 7.742 -0.322 -4.102 1 84.88 68 TYR B C 1
ATOM 1421 O O . TYR B 1 68 ? 7.637 -0.966 -5.148 1 84.88 68 TYR B O 1
ATOM 1429 N N . VAL B 1 69 ? 8.32 -0.837 -3.086 1 90.56 69 VAL B N 1
ATOM 1430 C CA . VAL B 1 69 ? 8.828 -2.203 -3.041 1 90.56 69 VAL B CA 1
ATOM 1431 C C . VAL B 1 69 ? 7.699 -3.191 -3.307 1 90.56 69 VAL B C 1
ATOM 1433 O O . VAL B 1 69 ? 7.855 -4.129 -4.094 1 90.56 69 VAL B O 1
ATOM 1436 N N . LEU B 1 70 ? 6.574 -2.953 -2.727 1 92.38 70 LEU B N 1
ATOM 1437 C CA . LEU B 1 70 ? 5.418 -3.82 -2.918 1 92.38 70 LEU B CA 1
ATOM 1438 C C . LEU B 1 70 ? 4.957 -3.799 -4.371 1 92.38 70 LEU B C 1
ATOM 1440 O O . LEU B 1 70 ? 4.715 -4.852 -4.969 1 92.38 70 LEU B O 1
ATOM 1444 N N . ARG B 1 71 ? 4.82 -2.662 -4.973 1 90.75 71 ARG B N 1
ATOM 1445 C CA . ARG B 1 71 ? 4.41 -2.533 -6.367 1 90.75 71 ARG B CA 1
ATOM 1446 C C . ARG B 1 71 ? 5.383 -3.252 -7.293 1 90.75 71 ARG B C 1
ATOM 1448 O O . ARG B 1 71 ? 4.965 -3.93 -8.234 1 90.75 71 ARG B O 1
ATOM 1455 N N . SER B 1 72 ? 6.613 -3.07 -7.012 1 90.25 72 SER B N 1
ATOM 1456 C CA . SER B 1 72 ? 7.633 -3.725 -7.824 1 90.25 72 SER B CA 1
ATOM 1457 C C . SER B 1 72 ? 7.504 -5.242 -7.758 1 90.25 72 SER B C 1
ATOM 1459 O O . SER B 1 72 ? 7.625 -5.926 -8.773 1 90.25 72 SER B O 1
ATOM 1461 N N . ALA B 1 73 ? 7.281 -5.777 -6.602 1 95.12 73 ALA B N 1
ATOM 1462 C CA . ALA B 1 73 ? 7.078 -7.211 -6.426 1 95.12 73 ALA B CA 1
ATOM 1463 C C . ALA B 1 73 ? 5.812 -7.676 -7.141 1 95.12 73 ALA B C 1
ATOM 1465 O O . ALA B 1 73 ? 5.801 -8.734 -7.77 1 95.12 73 ALA B O 1
ATOM 1466 N N . VAL B 1 74 ? 4.777 -6.914 -7.102 1 97 74 VAL B N 1
ATOM 1467 C CA . VAL B 1 74 ? 3.504 -7.258 -7.723 1 97 74 VAL B CA 1
ATOM 1468 C C . VAL B 1 74 ? 3.648 -7.227 -9.242 1 97 74 VAL B C 1
ATOM 1470 O O . VAL B 1 74 ? 3.045 -8.039 -9.945 1 97 74 VAL B O 1
ATOM 1473 N N . GLU B 1 75 ? 4.414 -6.312 -9.727 1 94.56 75 GLU B N 1
ATOM 1474 C CA . GLU B 1 75 ? 4.676 -6.273 -11.164 1 94.56 75 GLU B CA 1
ATOM 1475 C C . GLU B 1 75 ? 5.324 -7.566 -11.648 1 94.56 75 GLU B C 1
ATOM 1477 O O . GLU B 1 75 ? 4.969 -8.094 -12.703 1 94.56 75 GLU B O 1
ATOM 1482 N N . VAL B 1 76 ? 6.27 -8.023 -10.906 1 96.81 76 VAL B N 1
ATOM 1483 C CA . VAL B 1 76 ? 6.922 -9.281 -11.234 1 96.81 76 VAL B CA 1
ATOM 1484 C C . VAL B 1 76 ? 5.906 -10.422 -11.18 1 96.81 76 VAL B C 1
ATOM 1486 O O . VAL B 1 76 ? 5.891 -11.289 -12.062 1 96.81 76 VAL B O 1
ATOM 1489 N N . LEU B 1 77 ? 5.07 -10.484 -10.188 1 98.19 77 LEU B N 1
ATOM 1490 C CA . LEU B 1 77 ? 4.004 -11.477 -10.07 1 98.19 77 LEU B CA 1
ATOM 1491 C C . LEU B 1 77 ? 3.074 -11.414 -11.281 1 98.19 77 LEU B C 1
ATOM 1493 O O . LEU B 1 77 ? 2.691 -12.453 -11.82 1 98.19 77 LEU B O 1
ATOM 1497 N N . GLU B 1 78 ? 2.709 -10.273 -11.688 1 97.56 78 GLU B N 1
ATOM 1498 C CA . GLU B 1 78 ? 1.833 -10.102 -12.844 1 97.56 78 GLU B CA 1
ATOM 1499 C C . GLU B 1 78 ? 2.461 -10.68 -14.102 1 97.56 78 GLU B C 1
ATOM 1501 O O . GLU B 1 78 ? 1.78 -11.336 -14.891 1 97.56 78 GLU B O 1
ATOM 1506 N N . ALA B 1 79 ? 3.691 -10.422 -14.289 1 97.94 79 ALA B N 1
ATOM 1507 C CA . ALA B 1 79 ? 4.402 -10.992 -15.43 1 97.94 79 ALA B CA 1
ATOM 1508 C C . ALA B 1 79 ? 4.359 -12.516 -15.391 1 97.94 79 ALA B C 1
ATOM 1510 O O . ALA B 1 79 ? 4.129 -13.164 -16.406 1 97.94 79 ALA B O 1
ATOM 1511 N N . ALA B 1 80 ? 4.633 -13.078 -14.227 1 98.31 80 ALA B N 1
ATOM 1512 C CA . ALA B 1 80 ? 4.613 -14.531 -14.078 1 98.31 80 ALA B CA 1
ATOM 1513 C C . ALA B 1 80 ? 3.234 -15.102 -14.406 1 98.31 80 ALA B C 1
ATOM 1515 O O . ALA B 1 80 ? 3.123 -16.156 -15.023 1 98.31 80 ALA B O 1
ATOM 1516 N N . VAL B 1 81 ? 2.188 -14.453 -13.984 1 98.12 81 VAL B N 1
ATOM 1517 C CA . VAL B 1 81 ? 0.817 -14.867 -14.273 1 98.12 81 VAL B CA 1
ATOM 1518 C C . VAL B 1 81 ? 0.556 -14.781 -15.781 1 98.12 81 VAL B C 1
ATOM 1520 O O . VAL B 1 81 ? 0.02 -15.711 -16.375 1 98.12 81 VAL B O 1
ATOM 1523 N N . THR B 1 82 ? 0.906 -13.641 -16.359 1 97.44 82 THR B N 1
ATOM 1524 C CA . THR B 1 82 ? 0.709 -13.406 -17.781 1 97.44 82 THR B CA 1
ATOM 1525 C C . THR B 1 82 ? 1.451 -14.453 -18.609 1 97.44 82 THR B C 1
ATOM 1527 O O . THR B 1 82 ? 0.924 -14.945 -19.609 1 97.44 82 THR B O 1
ATOM 1530 N N . ASP B 1 83 ? 2.629 -14.797 -18.125 1 97.69 83 ASP B N 1
ATOM 1531 C CA . ASP B 1 83 ? 3.482 -15.75 -18.828 1 97.69 83 ASP B CA 1
ATOM 1532 C C . ASP B 1 83 ? 3.055 -17.188 -18.531 1 97.69 83 ASP B C 1
ATOM 1534 O O . ASP B 1 83 ? 3.684 -18.141 -19 1 97.69 83 ASP B O 1
ATOM 1538 N N . GLN B 1 84 ? 2.055 -17.359 -17.688 1 97.75 84 GLN B N 1
ATOM 1539 C CA . GLN B 1 84 ? 1.563 -18.688 -17.297 1 97.75 84 GLN B CA 1
ATOM 1540 C C . GLN B 1 84 ? 2.672 -19.516 -16.656 1 97.75 84 GLN B C 1
ATOM 1542 O O . GLN B 1 84 ? 2.844 -20.688 -17 1 97.75 84 GLN B O 1
ATOM 1547 N N . ALA B 1 85 ? 3.469 -18.922 -15.852 1 97.38 85 ALA B N 1
ATOM 1548 C CA . ALA B 1 85 ? 4.559 -19.594 -15.148 1 97.38 85 ALA B CA 1
ATOM 1549 C C . ALA B 1 85 ? 4.051 -20.812 -14.383 1 97.38 85 ALA B C 1
ATOM 1551 O O . ALA B 1 85 ? 2.855 -20.922 -14.102 1 97.38 85 ALA B O 1
ATOM 1552 N N . ASP B 1 86 ? 4.953 -21.734 -14.062 1 97.12 86 ASP B N 1
ATOM 1553 C CA . ASP B 1 86 ? 4.57 -22.922 -13.312 1 97.12 86 ASP B CA 1
ATOM 1554 C C . ASP B 1 86 ? 4.418 -22.625 -11.828 1 97.12 86 ASP B C 1
ATOM 1556 O O . ASP B 1 86 ? 4.691 -21.5 -11.391 1 97.12 86 ASP B O 1
ATOM 1560 N N . ALA B 1 87 ? 3.963 -23.578 -11.094 1 97.5 87 ALA B N 1
ATOM 1561 C CA . ALA B 1 87 ? 3.617 -23.391 -9.688 1 97.5 87 ALA B CA 1
ATOM 1562 C C . ALA B 1 87 ? 4.844 -23 -8.875 1 97.5 87 ALA B C 1
ATOM 1564 O O . ALA B 1 87 ? 4.754 -22.172 -7.953 1 97.5 87 ALA B O 1
ATOM 1565 N N . ALA B 1 88 ? 5.93 -23.625 -9.172 1 97.56 88 ALA B N 1
ATOM 1566 C CA . ALA B 1 88 ? 7.141 -23.328 -8.414 1 97.56 88 ALA B CA 1
ATOM 1567 C C . ALA B 1 88 ? 7.551 -21.875 -8.578 1 97.56 88 ALA B C 1
ATOM 1569 O O . ALA B 1 88 ? 7.887 -21.203 -7.594 1 97.56 88 ALA B O 1
ATOM 1570 N N . GLU B 1 89 ? 7.543 -21.344 -9.75 1 98.19 89 GLU B N 1
ATOM 1571 C CA . GLU B 1 89 ? 7.875 -19.953 -10.016 1 98.19 89 GLU B CA 1
ATOM 1572 C C . GLU B 1 89 ? 6.859 -19 -9.383 1 98.19 89 GLU B C 1
ATOM 1574 O O . GLU B 1 89 ? 7.23 -18 -8.766 1 98.19 89 GLU B O 1
ATOM 1579 N N . LEU B 1 90 ? 5.586 -19.328 -9.547 1 98.44 90 LEU B N 1
ATOM 1580 C CA . LEU B 1 90 ? 4.535 -18.516 -8.945 1 98.44 90 LEU B CA 1
ATOM 1581 C C . LEU B 1 90 ? 4.703 -18.438 -7.434 1 98.44 90 LEU B C 1
ATOM 1583 O O . LEU B 1 90 ? 4.535 -17.375 -6.84 1 98.44 90 LEU B O 1
ATOM 1587 N N . ARG B 1 91 ? 5.07 -19.5 -6.801 1 98.25 91 ARG B N 1
ATOM 1588 C CA . ARG B 1 91 ? 5.289 -19.516 -5.355 1 98.25 91 ARG B CA 1
ATOM 1589 C C . ARG B 1 91 ? 6.473 -18.625 -4.98 1 98.25 91 ARG B C 1
ATOM 1591 O O . ARG B 1 91 ? 6.406 -17.875 -4.012 1 98.25 91 ARG B O 1
ATOM 1598 N N . SER B 1 92 ? 7.5 -18.766 -5.758 1 98.19 92 SER B N 1
ATOM 1599 C CA . SER B 1 92 ? 8.703 -17.984 -5.48 1 98.19 92 SER B CA 1
ATOM 1600 C C . SER B 1 92 ? 8.422 -16.5 -5.539 1 98.19 92 SER B C 1
ATOM 1602 O O . SER B 1 92 ? 8.766 -15.758 -4.613 1 98.19 92 SER B O 1
ATOM 1604 N N . VAL B 1 93 ? 7.75 -16.062 -6.621 1 98.31 93 VAL B N 1
ATOM 1605 C CA . VAL B 1 93 ? 7.5 -14.633 -6.777 1 98.31 93 VAL B CA 1
ATOM 1606 C C . VAL B 1 93 ? 6.43 -14.18 -5.789 1 98.31 93 VAL B C 1
ATOM 1608 O O . VAL B 1 93 ? 6.438 -13.039 -5.332 1 98.31 93 VAL B O 1
ATOM 1611 N N . SER B 1 94 ? 5.492 -15.016 -5.414 1 98.69 94 SER B N 1
ATOM 1612 C CA . SER B 1 94 ? 4.473 -14.711 -4.414 1 98.69 94 SER B CA 1
ATOM 1613 C C . SER B 1 94 ? 5.102 -14.453 -3.049 1 98.69 94 SER B C 1
ATOM 1615 O O . SER B 1 94 ? 4.648 -13.578 -2.311 1 98.69 94 SER B O 1
ATOM 1617 N N . LYS B 1 95 ? 6.109 -15.141 -2.678 1 98.44 95 LYS B N 1
ATOM 1618 C CA . LYS B 1 95 ? 6.777 -14.969 -1.392 1 98.44 95 LYS B CA 1
ATOM 1619 C C . LYS B 1 95 ? 7.375 -13.578 -1.267 1 98.44 95 LYS B C 1
ATOM 1621 O O . LYS B 1 95 ? 7.398 -13 -0.176 1 98.44 95 LYS B O 1
ATOM 1626 N N . GLU B 1 96 ? 7.816 -13.055 -2.383 1 97.75 96 GLU B N 1
ATOM 1627 C CA . GLU B 1 96 ? 8.344 -11.695 -2.385 1 97.75 96 GLU B CA 1
ATOM 1628 C C . GLU B 1 96 ? 7.238 -10.672 -2.133 1 97.75 96 GLU B C 1
ATOM 1630 O O . GLU B 1 96 ? 7.441 -9.703 -1.405 1 97.75 96 GLU B O 1
ATOM 1635 N N . VAL B 1 97 ? 6.102 -10.898 -2.713 1 98 97 VAL B N 1
ATOM 1636 C CA . VAL B 1 97 ? 4.953 -10.023 -2.516 1 98 97 VAL B CA 1
ATOM 1637 C C . VAL B 1 97 ? 4.512 -10.07 -1.055 1 98 97 VAL B C 1
ATOM 1639 O O . VAL B 1 97 ? 4.258 -9.031 -0.443 1 98 97 VAL B O 1
ATOM 1642 N N . ILE B 1 98 ? 4.492 -11.258 -0.518 1 96.81 98 ILE B N 1
ATOM 1643 C CA . ILE B 1 98 ? 4.062 -11.477 0.86 1 96.81 98 ILE B CA 1
ATOM 1644 C C . ILE B 1 98 ? 5.016 -10.758 1.814 1 96.81 98 ILE B C 1
ATOM 1646 O O . ILE B 1 98 ? 4.578 -10.047 2.723 1 96.81 98 ILE B O 1
ATOM 1650 N N . ALA B 1 99 ? 6.242 -10.914 1.586 1 96 99 ALA B N 1
ATOM 1651 C CA . ALA B 1 99 ? 7.25 -10.258 2.416 1 96 99 ALA B CA 1
ATOM 1652 C C . ALA B 1 99 ? 7.125 -8.734 2.33 1 96 99 ALA B C 1
ATOM 1654 O O . ALA B 1 99 ? 7.156 -8.047 3.352 1 96 99 ALA B O 1
ATOM 1655 N N . ALA B 1 100 ? 6.969 -8.242 1.118 1 92.69 100 ALA B N 1
ATOM 1656 C CA . ALA B 1 100 ? 6.855 -6.797 0.913 1 92.69 100 ALA B CA 1
ATOM 1657 C C . ALA B 1 100 ? 5.598 -6.246 1.577 1 92.69 100 ALA B C 1
ATOM 1659 O O . ALA B 1 100 ? 5.617 -5.148 2.141 1 92.69 100 ALA B O 1
ATOM 1660 N N . CYS B 1 101 ? 4.484 -6.922 1.471 1 92.12 101 CYS B N 1
ATOM 1661 C CA . CYS B 1 101 ? 3.246 -6.512 2.125 1 92.12 101 CYS B CA 1
ATOM 1662 C C . CYS B 1 101 ? 3.414 -6.48 3.639 1 92.12 101 CYS B C 1
ATOM 1664 O O . CYS B 1 101 ? 2.936 -5.559 4.305 1 92.12 101 CYS B O 1
ATOM 1666 N N . GLY B 1 102 ? 4.094 -7.473 4.227 1 88.38 102 GLY B N 1
ATOM 1667 C CA . GLY B 1 102 ? 4.379 -7.523 5.652 1 88.38 102 GLY B CA 1
ATOM 1668 C C . GLY B 1 102 ? 5.156 -6.32 6.148 1 88.38 102 GLY B C 1
ATOM 1669 O O . GLY B 1 102 ? 4.895 -5.812 7.242 1 88.38 102 GLY B O 1
ATOM 1670 N N . ASP B 1 103 ? 5.992 -5.781 5.371 1 81.25 103 ASP B N 1
ATOM 1671 C CA . ASP B 1 103 ? 6.809 -4.621 5.723 1 81.25 103 ASP B CA 1
ATOM 1672 C C . ASP B 1 103 ? 5.961 -3.352 5.785 1 81.25 103 ASP B C 1
ATOM 1674 O O . ASP B 1 103 ? 6.316 -2.398 6.48 1 81.25 103 ASP B O 1
ATOM 1678 N N . LEU B 1 104 ? 4.828 -3.312 5.035 1 79.31 104 LEU B N 1
ATOM 1679 C CA . LEU B 1 104 ? 3.928 -2.164 5.07 1 79.31 104 LEU B CA 1
ATOM 1680 C C . LEU B 1 104 ? 3.18 -2.105 6.398 1 79.31 104 LEU B C 1
ATOM 1682 O O . LEU B 1 104 ? 2.939 -1.02 6.934 1 79.31 104 LEU B O 1
ATOM 1686 N N . ASP B 1 105 ? 2.818 -3.217 6.91 1 67.06 105 ASP B N 1
ATOM 1687 C CA . ASP B 1 105 ? 2.068 -3.316 8.164 1 67.06 105 ASP B CA 1
ATOM 1688 C C . ASP B 1 105 ? 2.873 -2.754 9.328 1 67.06 105 ASP B C 1
ATOM 1690 O O . ASP B 1 105 ? 2.305 -2.201 10.273 1 67.06 105 ASP B O 1
ATOM 1694 N N . ARG B 1 106 ? 4.16 -2.842 9.25 1 57.44 106 ARG B N 1
ATOM 1695 C CA . ARG B 1 106 ? 5.023 -2.375 10.336 1 57.44 106 ARG B CA 1
ATOM 1696 C C . ARG B 1 106 ? 4.98 -0.854 10.445 1 57.44 106 ARG B C 1
ATOM 1698 O O . ARG B 1 106 ? 5.379 -0.293 11.469 1 57.44 106 ARG B O 1
ATOM 1705 N N . LEU B 1 107 ? 4.652 -0.147 9.438 1 55.09 107 LEU B N 1
ATOM 1706 C CA . LEU B 1 107 ? 4.574 1.309 9.492 1 55.09 107 LEU B CA 1
ATOM 1707 C C . LEU B 1 107 ? 3.348 1.759 10.281 1 55.09 107 LEU B C 1
ATOM 1709 O O . LEU B 1 107 ? 3.369 2.812 10.922 1 55.09 107 LEU B O 1
ATOM 1713 N N . TRP B 1 108 ? 2.348 1.204 9.914 1 46.31 108 TRP B N 1
ATOM 1714 C CA . TRP B 1 108 ? 1.14 1.725 10.539 1 46.31 108 TRP B CA 1
ATOM 1715 C C . TRP B 1 108 ? 0.957 1.136 11.938 1 46.31 108 TRP B C 1
ATOM 1717 O O . TRP B 1 108 ? 0.279 1.725 12.781 1 46.31 108 TRP B O 1
ATOM 1727 N N . VAL B 1 109 ? 1.53 -0.099 12.07 1 38.16 109 VAL B N 1
ATOM 1728 C CA . VAL B 1 109 ? 1.234 -0.771 13.328 1 38.16 109 VAL B CA 1
ATOM 1729 C C . VAL B 1 109 ? 2.109 -0.193 14.438 1 38.16 109 VAL B C 1
ATOM 1731 O O . VAL B 1 109 ? 3.15 -0.763 14.773 1 38.16 109 VAL B O 1
ATOM 1734 N N . SER B 1 110 ? 2.83 0.874 14.125 1 30.7 110 SER B N 1
ATOM 1735 C CA . SER B 1 110 ? 3.416 1.141 15.438 1 30.7 110 SER B CA 1
ATOM 1736 C C . SER B 1 110 ? 2.338 1.415 16.484 1 30.7 110 SER B C 1
ATOM 1738 O O . SER B 1 110 ? 1.548 2.35 16.328 1 30.7 110 SER B O 1
ATOM 1740 N N . PRO B 1 111 ? 2.055 0.432 17.328 1 27.47 111 PRO B N 1
ATOM 1741 C CA . PRO B 1 111 ? 1.335 0.811 18.547 1 27.47 111 PRO B CA 1
ATOM 1742 C C . PRO B 1 111 ? 1.983 1.986 19.266 1 27.47 111 PRO B C 1
ATOM 1744 O O . PRO B 1 111 ? 3.186 2.219 19.125 1 27.47 111 PRO B O 1
#

Secondary structure (DSSP, 8-state):
----PBPTTT--B------SSS--SSSSHHHHHHHHHHHHHTT--S---TTEEEEEHHHHHHHHHHHHHHHHHHHHHHHHHHTT--HHHHHHHHHHHHHHHHHHHHHH---/----PBPTTT--B------SSS--SSSSHHHHHHHHHHHHHTT--S---TTEEEEEHHHHHHHHHHHHHHHHHHHHHHHHHHTT--HHHHHHHHHHHHHHHHHHHHHH---

pLDDT: mean 73.69, std 18.42, range [27.47, 98.69]

Sequence (222 aa):
MSAQPRCLWCSRQILNDSTLGRRRRYCSQACRQRAYEKRHQQSGSGAVSPDDVVVRRVELESLQDRLYVLRSAVEVLEAAVTDQADAAELRSVSKEVIAACGDLDRLWVSPMSAQPRCLWCSRQILNDSTLGRRRRYCSQACRQRAYEKRHQQSGSGAVSPDDVVVRRVELESLQDRLYVLRSAVEVLEAAVTDQADAAELRSVSKEVIAACGDLDRLWVSP

Nearest PDB structures (foldseek):
  5lcy-assembly1_C  TM=8.958E-01  e=9.388E-01  Salmonella enterica subsp. enterica serovar Typhimurium
  6hdc-assembly1_B  TM=5.336E-01  e=2.434E+00  Marivirga tractuosa DSM 4126
  6hd8-assembly1_B  TM=5.329E-01  e=5.278E+00  Marivirga tractuosa DSM 4126
  5xsj-assembly1_L  TM=3.754E-01  e=5.946E+00  Clostridium beijerinckii NCIMB 8052
  2djv-assembly1_A  TM=6.601E-01  e=3.833E-01  Homo sapiens

Foldseek 3Di:
DPDQAAALQQRHRQPPPDPDDDRHNHNDPVSVVVVVCLVVVLPDPDDADPPDDDDDPVLVSQLRVLVSQLVVLVVVLVVCVVVVHDPVVNVVSVVSNVVSVVSNCCSVPPD/DPDQAAALQQRHRQPPPDPDDDRHNHNDPVSVVVVVCLVCVLPDPDDADPPDDDDDSVLVSQLRVLVNQLVVLVVVLVVCVVVVHDPVVNVVSVVSNVVSVVSNCVSVPPD

Radius of gyration: 19.86 Å; Cα contacts (8 Å, |Δi|>4): 274; chains: 2; bounding box: 48×54×46 Å